Protein AF-A0A1I5BXF4-F1 (afdb_monomer)

Structure (mmCIF, N/CA/C/O backbone):
data_AF-A0A1I5BXF4-F1
#
_entry.id   AF-A0A1I5BXF4-F1
#
loop_
_atom_site.group_PDB
_atom_site.id
_atom_site.type_symbol
_atom_site.label_atom_id
_atom_site.label_alt_id
_atom_site.label_comp_id
_atom_site.label_asym_id
_atom_site.label_entity_id
_atom_site.label_seq_id
_atom_site.pdbx_PDB_ins_code
_atom_site.Cartn_x
_atom_site.Cartn_y
_atom_site.Cartn_z
_atom_site.occupancy
_atom_site.B_iso_or_equiv
_atom_site.auth_seq_id
_atom_site.auth_comp_id
_atom_site.auth_asym_id
_atom_site.auth_atom_id
_atom_site.pdbx_PDB_model_num
ATOM 1 N N . MET A 1 1 ? 23.334 2.556 -7.777 1.00 89.50 1 MET A N 1
ATOM 2 C CA . MET A 1 1 ? 22.030 2.988 -8.332 1.00 89.50 1 MET A CA 1
ATOM 3 C C . MET A 1 1 ? 22.140 3.541 -9.752 1.00 89.50 1 MET A C 1
ATOM 5 O O . MET A 1 1 ? 21.473 3.013 -10.625 1.00 89.50 1 MET A O 1
ATOM 9 N N . GLY A 1 2 ? 22.996 4.535 -10.033 1.00 91.50 2 GLY A N 1
ATOM 10 C CA . GLY A 1 2 ? 23.085 5.127 -11.382 1.00 91.50 2 GLY A CA 1
ATOM 11 C C . GLY A 1 2 ? 23.338 4.126 -12.523 1.00 91.50 2 GLY A C 1
ATOM 12 O O . GLY A 1 2 ? 22.703 4.227 -13.564 1.00 91.50 2 GLY A O 1
ATOM 13 N N . ALA A 1 3 ? 24.195 3.119 -12.317 1.00 94.69 3 ALA A N 1
ATOM 14 C CA . ALA A 1 3 ? 24.419 2.061 -13.310 1.00 94.69 3 ALA A CA 1
ATOM 15 C C . ALA A 1 3 ? 23.166 1.203 -13.578 1.00 94.69 3 ALA A C 1
ATOM 17 O O . ALA A 1 3 ? 22.87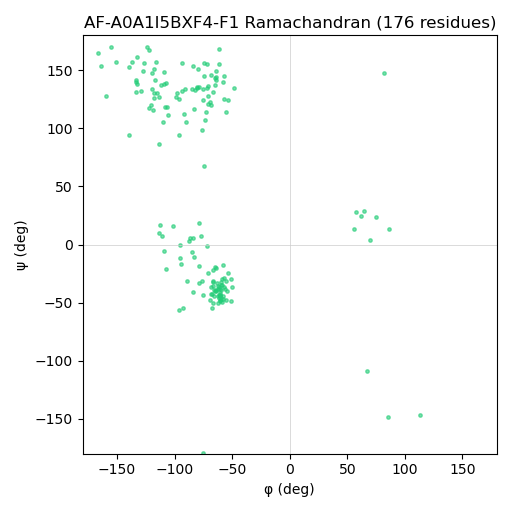6 0.909 -14.731 1.00 94.69 3 ALA A O 1
ATOM 18 N N . PHE A 1 4 ? 22.398 0.869 -12.535 1.00 94.12 4 PHE A N 1
ATOM 19 C CA . PHE A 1 4 ? 21.137 0.129 -12.658 1.00 94.12 4 PHE A CA 1
ATOM 20 C C . PHE A 1 4 ? 20.113 0.914 -13.486 1.00 94.12 4 PHE A C 1
ATOM 22 O O . PHE A 1 4 ? 19.600 0.401 -14.473 1.00 94.12 4 PHE A O 1
ATOM 29 N N . VAL A 1 5 ? 19.901 2.192 -13.148 1.00 94.38 5 VAL A N 1
ATOM 30 C CA . VAL A 1 5 ? 18.995 3.083 -13.894 1.00 94.38 5 VAL A CA 1
ATOM 31 C C . VAL A 1 5 ? 19.410 3.195 -15.364 1.00 94.38 5 VAL A C 1
ATOM 33 O O . VAL A 1 5 ? 18.564 3.097 -16.249 1.00 94.38 5 VAL A O 1
ATOM 36 N N . ARG A 1 6 ? 20.713 3.357 -15.642 1.00 95.62 6 ARG A N 1
ATOM 37 C CA . ARG A 1 6 ? 21.218 3.388 -17.023 1.00 95.62 6 ARG A CA 1
ATOM 38 C C . ARG A 1 6 ? 20.933 2.087 -17.772 1.00 95.62 6 ARG A C 1
ATOM 40 O O . ARG A 1 6 ? 20.455 2.160 -18.896 1.00 95.62 6 ARG A O 1
ATOM 47 N N . GLY A 1 7 ? 21.161 0.932 -17.147 1.00 96.94 7 GLY A N 1
ATOM 48 C CA . GLY A 1 7 ? 20.855 -0.367 -17.751 1.00 96.94 7 GLY A CA 1
ATOM 49 C C . GLY A 1 7 ? 19.368 -0.531 -18.081 1.00 96.94 7 GLY A C 1
ATOM 50 O O . GLY A 1 7 ? 19.027 -0.947 -19.185 1.00 96.94 7 GLY A O 1
ATOM 51 N N . CYS A 1 8 ? 18.470 -0.128 -17.175 1.00 96.25 8 CYS A N 1
ATOM 52 C CA . CYS A 1 8 ? 17.027 -0.130 -17.444 1.00 96.25 8 CYS A CA 1
ATOM 53 C C . CYS A 1 8 ? 16.658 0.787 -18.619 1.00 96.25 8 CYS A C 1
ATOM 55 O O . CYS A 1 8 ? 15.868 0.395 -19.477 1.00 96.25 8 CYS A O 1
ATOM 57 N N . ASN A 1 9 ? 17.243 1.988 -18.684 1.00 95.00 9 ASN A N 1
ATOM 58 C CA . ASN A 1 9 ? 17.006 2.923 -19.784 1.00 95.00 9 ASN A CA 1
ATOM 59 C C . ASN A 1 9 ? 17.510 2.376 -21.124 1.00 95.00 9 ASN A C 1
ATOM 61 O O . ASN A 1 9 ? 16.842 2.548 -22.140 1.00 95.00 9 ASN A O 1
ATOM 65 N N . GLU A 1 10 ? 18.655 1.696 -21.132 1.00 97.69 10 GLU A N 1
ATOM 66 C CA . GLU A 1 10 ? 19.202 1.070 -22.333 1.00 97.69 10 GLU A CA 1
ATOM 67 C C . GLU A 1 10 ? 18.306 -0.069 -22.838 1.00 97.69 10 GLU A C 1
ATOM 69 O O . GLU A 1 10 ? 17.999 -0.125 -24.029 1.00 97.69 10 GLU A O 1
ATOM 74 N N . LEU A 1 11 ? 17.819 -0.932 -21.938 1.00 97.12 11 LEU A N 1
ATOM 75 C CA . LEU A 1 11 ? 16.854 -1.981 -22.283 1.00 97.12 11 LEU A CA 1
ATOM 76 C C . LEU A 1 11 ? 15.559 -1.388 -22.838 1.00 97.12 11 LEU A C 1
ATOM 78 O O . LEU A 1 11 ? 15.102 -1.815 -23.898 1.00 97.12 11 LEU A O 1
ATOM 82 N N . LYS A 1 12 ? 15.001 -0.370 -22.171 1.00 96.56 12 LYS A N 1
ATOM 83 C CA . LYS A 1 12 ? 13.815 0.355 -22.647 1.00 96.56 12 LYS A CA 1
ATOM 84 C C . LYS A 1 12 ? 14.037 0.914 -24.055 1.00 96.56 12 LYS A C 1
ATOM 86 O O . LYS A 1 12 ? 13.196 0.714 -24.922 1.00 96.56 12 LYS A O 1
ATOM 91 N N . ALA A 1 13 ? 15.169 1.576 -24.299 1.00 97.25 13 ALA A N 1
ATOM 92 C CA . ALA A 1 13 ? 15.476 2.184 -25.593 1.00 97.25 13 ALA A CA 1
ATOM 93 C C . ALA A 1 13 ? 15.649 1.146 -26.714 1.00 97.25 13 ALA A C 1
ATOM 95 O O . ALA A 1 13 ? 15.186 1.370 -27.827 1.00 97.25 13 ALA A O 1
ATOM 96 N N . LYS A 1 14 ? 16.289 0.007 -26.424 1.00 98.19 14 LYS A N 1
ATOM 97 C CA . LYS A 1 14 ? 16.537 -1.052 -27.416 1.00 98.19 14 LYS A CA 1
ATOM 98 C C . LYS A 1 14 ? 15.303 -1.889 -27.741 1.00 98.19 14 LYS A C 1
ATOM 100 O O . LYS A 1 14 ? 15.204 -2.408 -28.846 1.00 98.19 14 LYS A O 1
ATOM 105 N N . THR A 1 15 ? 14.401 -2.066 -26.779 1.00 97.94 15 THR A N 1
ATOM 106 C CA . THR A 1 15 ? 13.268 -3.002 -26.904 1.00 97.94 15 THR A CA 1
ATOM 107 C C . THR A 1 15 ? 11.921 -2.313 -27.089 1.00 97.94 15 THR A C 1
ATOM 109 O O . THR A 1 15 ? 10.972 -2.953 -27.528 1.00 97.94 15 THR A O 1
ATOM 112 N N . GLY A 1 16 ? 11.804 -1.038 -26.710 1.00 96.56 16 GLY A N 1
ATOM 113 C CA . GLY A 1 16 ? 10.517 -0.352 -26.593 1.00 96.56 16 GLY A CA 1
ATOM 114 C C . GLY A 1 16 ? 9.647 -0.848 -25.429 1.00 96.56 16 GLY A C 1
ATOM 115 O O . GLY A 1 16 ? 8.519 -0.384 -25.283 1.00 96.56 16 GLY A O 1
ATOM 116 N N . ALA A 1 17 ? 10.137 -1.770 -24.593 1.00 96.31 17 ALA A N 1
ATOM 117 C CA . ALA A 1 17 ? 9.362 -2.354 -23.504 1.00 96.31 17 ALA A CA 1
ATOM 118 C C . ALA A 1 17 ? 9.284 -1.443 -22.268 1.00 96.31 17 ALA A C 1
ATOM 120 O O . ALA A 1 17 ? 10.212 -0.695 -21.940 1.00 96.31 17 ALA A O 1
ATOM 121 N N . SER A 1 18 ? 8.187 -1.580 -21.523 1.00 95.44 18 SER A N 1
ATOM 122 C CA . SER A 1 18 ? 8.057 -1.028 -20.174 1.00 95.44 18 SER A CA 1
ATOM 123 C C . SER A 1 18 ? 8.855 -1.864 -19.175 1.00 95.44 18 SER A C 1
ATOM 125 O O . SER A 1 18 ? 8.755 -3.089 -19.159 1.00 95.44 18 SER A O 1
ATOM 127 N N . ILE A 1 19 ? 9.619 -1.199 -18.308 1.00 95.69 19 ILE A N 1
ATOM 128 C CA . ILE A 1 19 ? 10.413 -1.853 -17.263 1.00 95.69 19 ILE A CA 1
ATOM 129 C C . ILE A 1 19 ? 9.728 -1.638 -15.912 1.00 95.69 19 ILE A C 1
ATOM 131 O O . ILE A 1 19 ? 9.703 -0.517 -15.403 1.00 95.69 19 ILE A O 1
ATOM 135 N N . LEU A 1 20 ? 9.190 -2.712 -15.329 1.00 95.69 20 LEU A N 1
ATOM 136 C CA . LEU A 1 20 ? 8.636 -2.717 -13.974 1.00 95.69 20 LEU A CA 1
ATOM 137 C C . LEU A 1 20 ? 9.687 -3.234 -12.989 1.00 95.69 20 LEU A C 1
ATOM 139 O O . LEU A 1 20 ? 10.213 -4.333 -13.151 1.00 95.69 20 LEU A O 1
ATOM 143 N N . VAL A 1 21 ? 9.974 -2.449 -11.952 1.00 93.75 21 VAL A N 1
ATOM 144 C CA . VAL A 1 21 ? 10.938 -2.809 -10.907 1.00 93.75 21 VAL A CA 1
ATOM 145 C C . VAL A 1 21 ? 10.199 -3.002 -9.591 1.00 93.75 21 VAL A C 1
ATOM 147 O O . VAL A 1 21 ? 9.486 -2.108 -9.143 1.00 93.75 21 VAL A O 1
ATOM 150 N N . VAL A 1 22 ? 10.407 -4.152 -8.950 1.00 91.94 22 VAL A N 1
ATOM 151 C CA . VAL A 1 22 ? 9.889 -4.436 -7.607 1.00 91.94 22 VAL A CA 1
ATOM 152 C C . VAL A 1 22 ? 10.998 -4.186 -6.593 1.00 91.94 22 VAL A C 1
ATOM 154 O O . VAL A 1 22 ? 12.096 -4.727 -6.720 1.00 91.94 22 VAL A O 1
ATOM 157 N N . HIS A 1 23 ? 10.720 -3.372 -5.577 1.00 87.69 23 HIS A N 1
ATOM 158 C CA . HIS A 1 23 ? 11.638 -3.153 -4.465 1.00 87.69 23 HIS A CA 1
ATOM 159 C C . HIS A 1 23 ? 10.880 -3.078 -3.136 1.00 87.69 23 HIS A C 1
ATOM 161 O O . HIS A 1 23 ? 9.715 -2.692 -3.082 1.00 87.69 23 HIS A O 1
ATOM 167 N N . HIS A 1 24 ? 11.557 -3.433 -2.045 1.00 85.56 24 HIS A N 1
ATOM 168 C CA . HIS A 1 24 ? 10.981 -3.336 -0.705 1.00 85.56 24 HIS A CA 1
ATOM 169 C C . HIS A 1 24 ? 10.923 -1.882 -0.209 1.00 85.56 24 HIS A C 1
ATOM 171 O O . HIS A 1 24 ? 11.709 -1.023 -0.636 1.00 85.56 24 HIS A O 1
ATOM 177 N N . SER A 1 25 ? 10.005 -1.617 0.722 1.00 81.12 25 SER A N 1
ATOM 178 C CA . SER A 1 25 ? 9.973 -0.388 1.517 1.00 81.12 25 SER A CA 1
ATOM 179 C C . SER A 1 25 ? 11.243 -0.244 2.364 1.00 81.12 25 SER A C 1
ATOM 181 O O . SER A 1 25 ? 11.958 -1.214 2.650 1.00 81.12 25 SER A O 1
ATOM 183 N N . GLY A 1 26 ? 11.576 1.003 2.712 1.00 72.81 26 GLY A N 1
ATOM 184 C CA . GLY A 1 26 ? 12.660 1.303 3.642 1.00 72.81 26 GLY A CA 1
ATOM 185 C C . GLY A 1 26 ? 12.406 0.711 5.028 1.00 72.81 26 GLY A C 1
ATOM 186 O O . GLY A 1 26 ? 11.298 0.300 5.350 1.00 72.81 26 GLY A O 1
ATOM 187 N N . LYS A 1 27 ? 13.441 0.710 5.878 1.00 69.75 27 LYS A N 1
ATOM 188 C CA . LYS A 1 27 ? 13.313 0.305 7.293 1.00 69.75 27 LYS A CA 1
ATOM 189 C C . LYS A 1 27 ? 12.228 1.106 8.026 1.00 69.75 27 LYS A C 1
ATOM 191 O O . LYS A 1 27 ? 11.612 0.603 8.955 1.00 69.75 27 LYS A O 1
ATOM 196 N N . ASP A 1 28 ? 12.040 2.348 7.605 1.00 70.06 28 ASP A N 1
ATOM 197 C CA . ASP A 1 28 ? 10.957 3.215 8.029 1.00 70.06 28 ASP A CA 1
ATOM 198 C C . ASP A 1 28 ? 10.008 3.405 6.840 1.00 70.06 28 ASP A C 1
ATOM 200 O O . ASP A 1 28 ? 10.340 4.094 5.873 1.00 70.06 28 ASP A O 1
ATOM 204 N N . GLU A 1 29 ? 8.847 2.754 6.885 1.00 66.44 29 GLU A N 1
ATOM 205 C CA . GLU A 1 29 ? 7.874 2.775 5.789 1.00 66.44 29 GLU A CA 1
ATOM 206 C C . GLU A 1 29 ? 7.255 4.158 5.562 1.00 66.44 29 GLU A C 1
ATOM 208 O O . GLU A 1 29 ? 6.760 4.430 4.460 1.00 66.44 29 GLU A O 1
ATOM 213 N N . SER A 1 30 ? 7.291 5.028 6.580 1.00 64.88 30 SER A N 1
ATOM 214 C CA . SER A 1 30 ? 6.845 6.422 6.476 1.00 64.88 30 SER A CA 1
ATOM 215 C C . SER A 1 30 ? 7.807 7.265 5.635 1.00 64.88 30 SER A C 1
ATOM 217 O O . SER A 1 30 ? 7.392 8.222 4.989 1.00 64.88 30 SER A O 1
ATOM 219 N N . LYS A 1 31 ? 9.080 6.854 5.553 1.00 65.81 31 LYS A N 1
ATOM 220 C CA . LYS A 1 31 ? 10.124 7.508 4.746 1.00 65.81 31 LYS A CA 1
ATOM 221 C C . LYS A 1 31 ? 10.181 7.010 3.299 1.00 65.81 31 LYS A C 1
ATOM 223 O O . LYS A 1 31 ? 11.027 7.461 2.529 1.00 65.81 31 LYS A O 1
ATOM 228 N N . GLY A 1 32 ? 9.274 6.110 2.915 1.00 67.06 32 GLY A N 1
ATOM 229 C CA . GLY A 1 32 ? 9.082 5.670 1.536 1.00 67.06 32 GLY A CA 1
ATOM 230 C C . GLY A 1 32 ? 9.997 4.524 1.087 1.00 67.06 32 GLY A C 1
ATOM 231 O O . GLY A 1 32 ? 10.326 3.606 1.846 1.00 67.06 32 GLY A O 1
ATOM 232 N N . ALA A 1 33 ? 10.340 4.537 -0.202 1.00 67.81 33 ALA A N 1
ATOM 233 C CA . ALA A 1 33 ? 11.127 3.507 -0.875 1.00 67.81 33 ALA A CA 1
ATOM 234 C C . ALA A 1 33 ? 12.510 3.291 -0.233 1.00 67.81 33 ALA A C 1
ATOM 236 O O . ALA A 1 33 ? 13.211 4.244 0.109 1.00 67.81 33 ALA A O 1
ATOM 237 N N . ARG A 1 34 ? 12.959 2.031 -0.118 1.00 69.69 34 ARG A N 1
ATOM 238 C CA . ARG A 1 34 ? 14.326 1.738 0.334 1.00 69.69 34 ARG A CA 1
ATOM 239 C C . ARG A 1 34 ? 15.341 2.130 -0.734 1.00 69.69 34 ARG A C 1
ATOM 241 O O . ARG A 1 34 ? 15.217 1.735 -1.890 1.00 69.69 34 ARG A O 1
ATOM 248 N N . GLY A 1 35 ? 16.428 2.772 -0.312 1.00 71.12 35 GLY A N 1
ATOM 249 C CA . GLY A 1 35 ? 17.626 2.942 -1.131 1.00 71.12 35 GLY A CA 1
ATOM 250 C C . GLY A 1 35 ? 17.895 4.391 -1.518 1.00 71.12 35 GLY A C 1
ATOM 251 O O . GLY A 1 35 ? 17.680 5.308 -0.736 1.00 71.12 35 GLY A O 1
ATOM 252 N N . SER A 1 36 ? 18.463 4.583 -2.708 1.00 76.62 36 SER A N 1
ATOM 253 C CA . SER A 1 36 ? 18.906 5.896 -3.180 1.00 76.62 36 SER A CA 1
ATOM 254 C C . SER A 1 36 ? 17.739 6.688 -3.768 1.00 76.62 36 SER A C 1
ATOM 256 O O . SER A 1 36 ? 17.030 6.181 -4.637 1.00 76.62 36 SER A O 1
ATOM 258 N N . SER A 1 37 ? 17.614 7.959 -3.378 1.00 81.06 37 SER A 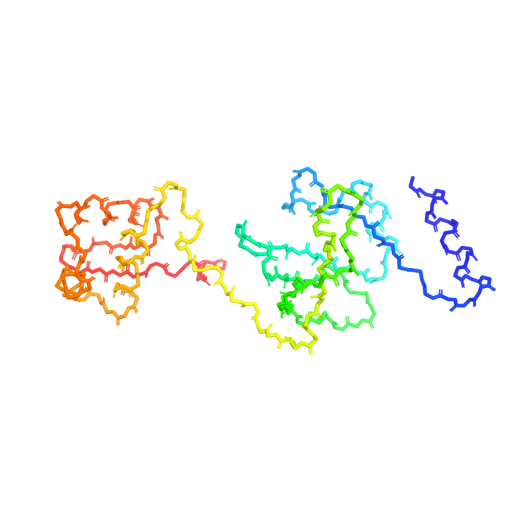N 1
ATOM 259 C CA . SER A 1 37 ? 16.667 8.927 -3.958 1.00 81.06 37 SER A CA 1
ATOM 260 C C . SER A 1 37 ? 16.774 9.043 -5.484 1.00 81.06 37 SER A C 1
ATOM 262 O O . SER A 1 37 ? 15.788 9.353 -6.152 1.00 81.06 37 SER A O 1
ATOM 264 N N . ALA A 1 38 ? 17.939 8.710 -6.053 1.00 84.75 38 ALA A N 1
ATOM 265 C CA . ALA A 1 38 ? 18.157 8.650 -7.495 1.00 84.75 38 ALA A CA 1
ATOM 266 C C . ALA A 1 38 ? 17.221 7.660 -8.210 1.00 84.75 38 ALA A C 1
ATOM 268 O O . ALA A 1 38 ? 16.885 7.887 -9.369 1.00 84.75 38 ALA A O 1
ATOM 269 N N . LEU A 1 39 ? 16.784 6.581 -7.544 1.00 88.06 39 LEU A N 1
ATOM 270 C CA . LEU A 1 39 ? 15.822 5.645 -8.129 1.00 88.06 39 LEU A CA 1
ATOM 271 C C . LEU A 1 39 ? 14.462 6.318 -8.293 1.00 88.06 39 LEU A C 1
ATOM 273 O O . LEU A 1 39 ? 13.964 6.403 -9.409 1.00 88.06 39 LEU A O 1
ATOM 277 N N . ARG A 1 40 ? 13.908 6.874 -7.208 1.00 87.25 40 ARG A N 1
ATOM 278 C CA . ARG A 1 40 ? 12.623 7.586 -7.242 1.00 87.25 40 ARG A CA 1
ATOM 279 C C . ARG A 1 40 ? 12.641 8.727 -8.256 1.00 87.25 40 ARG A C 1
ATOM 281 O O . ARG A 1 40 ? 11.655 8.915 -8.958 1.00 87.25 40 ARG A O 1
ATOM 288 N N . ALA A 1 41 ? 13.753 9.452 -8.397 1.00 89.31 41 ALA A N 1
ATOM 289 C CA . ALA A 1 41 ? 13.899 10.488 -9.422 1.00 89.31 41 ALA A CA 1
ATOM 290 C C . ALA A 1 41 ? 13.799 9.932 -10.859 1.00 89.31 41 ALA A C 1
ATOM 292 O O . ALA A 1 41 ? 13.175 10.565 -11.707 1.00 89.31 41 ALA A O 1
ATOM 293 N N . ALA A 1 42 ? 14.351 8.743 -11.113 1.00 92.19 42 ALA A N 1
ATOM 294 C CA . ALA A 1 42 ? 14.375 8.107 -12.430 1.00 92.19 42 ALA A CA 1
ATOM 295 C C . ALA A 1 42 ? 13.060 7.414 -12.839 1.00 92.19 42 ALA A C 1
ATOM 297 O O . ALA A 1 42 ? 12.860 7.148 -14.023 1.00 92.19 42 ALA A O 1
ATOM 298 N N . LEU A 1 43 ? 12.172 7.103 -11.890 1.00 92.25 43 LEU A N 1
ATOM 299 C CA . LEU A 1 43 ? 10.886 6.460 -12.177 1.00 92.25 43 LEU A CA 1
ATOM 300 C C . LEU A 1 43 ? 9.887 7.437 -12.811 1.00 92.25 43 LEU A C 1
ATOM 302 O O . LEU A 1 43 ? 9.829 8.608 -12.435 1.00 92.25 43 LEU A O 1
ATOM 306 N N . TYR A 1 44 ? 9.055 6.937 -13.724 1.00 93.94 44 TYR A N 1
ATOM 307 C CA . TYR A 1 44 ? 7.882 7.666 -14.227 1.00 93.94 44 TYR A CA 1
ATOM 308 C C . TYR A 1 44 ? 6.679 7.494 -13.301 1.00 93.94 44 TYR A C 1
ATOM 310 O O . TYR A 1 44 ? 5.967 8.456 -13.030 1.00 93.94 44 TYR A O 1
ATOM 318 N N . VAL A 1 45 ? 6.490 6.269 -12.808 1.00 94.75 45 VAL A N 1
ATOM 319 C CA . VAL A 1 45 ? 5.372 5.874 -11.955 1.00 94.75 45 VAL A CA 1
ATOM 320 C C . VAL A 1 45 ? 5.910 5.071 -10.777 1.00 94.75 45 VAL A C 1
ATOM 322 O O . VAL A 1 45 ? 6.824 4.261 -10.950 1.00 94.75 45 VAL A O 1
ATOM 325 N N . GLU A 1 46 ? 5.358 5.297 -9.589 1.00 94.38 46 GLU A N 1
ATOM 326 C CA . GLU A 1 46 ? 5.656 4.523 -8.384 1.00 94.38 46 GLU A CA 1
ATOM 327 C C . GLU A 1 46 ? 4.350 4.154 -7.676 1.00 94.38 46 GLU A C 1
ATOM 329 O O . GLU A 1 46 ? 3.503 5.013 -7.435 1.00 94.38 46 GLU A O 1
ATOM 334 N N . TYR A 1 47 ? 4.207 2.874 -7.326 1.00 94.12 47 TYR A N 1
ATOM 335 C CA . TYR A 1 47 ? 3.108 2.381 -6.502 1.00 94.12 47 TYR A CA 1
ATOM 336 C C . TYR A 1 47 ? 3.651 1.751 -5.224 1.00 94.12 47 TYR A C 1
ATOM 338 O O . TYR A 1 47 ? 4.567 0.927 -5.260 1.00 94.12 47 TYR A O 1
ATOM 346 N N . LYS A 1 48 ? 3.041 2.099 -4.092 1.00 91.50 48 LYS A N 1
ATOM 347 C CA . LYS A 1 48 ? 3.283 1.475 -2.792 1.00 91.50 48 LYS A CA 1
ATOM 348 C C . LYS A 1 48 ? 2.200 0.437 -2.520 1.00 91.50 48 LYS A C 1
ATOM 350 O O . LYS A 1 48 ? 1.011 0.731 -2.618 1.00 91.50 48 LYS A O 1
ATOM 355 N N . ILE A 1 49 ? 2.627 -0.766 -2.140 1.00 90.81 49 ILE A N 1
ATOM 356 C CA . ILE A 1 49 ? 1.744 -1.875 -1.770 1.00 90.81 49 ILE A CA 1
ATOM 357 C C . ILE A 1 49 ? 1.834 -2.088 -0.261 1.00 90.81 49 ILE A C 1
ATOM 359 O O . ILE A 1 49 ? 2.901 -2.425 0.248 1.00 90.81 49 ILE A O 1
ATOM 363 N N . ASN A 1 50 ? 0.717 -1.923 0.446 1.00 86.44 50 ASN A N 1
ATOM 364 C CA . ASN A 1 50 ? 0.626 -2.165 1.888 1.00 86.44 50 ASN A CA 1
ATOM 365 C C . ASN A 1 50 ? -0.318 -3.332 2.169 1.00 86.44 50 ASN A C 1
ATOM 367 O O . ASN A 1 50 ? -1.452 -3.337 1.696 1.00 86.44 50 ASN A O 1
ATOM 371 N N . ARG A 1 51 ? 0.111 -4.306 2.975 1.00 81.31 51 ARG A N 1
ATOM 372 C CA . ARG A 1 51 ? -0.795 -5.345 3.488 1.00 81.31 51 ARG A CA 1
ATOM 373 C C . ARG A 1 51 ? -1.596 -4.779 4.659 1.00 81.31 51 ARG A C 1
ATOM 375 O O . ARG A 1 51 ? -1.022 -4.132 5.530 1.00 81.31 51 ARG A O 1
ATOM 382 N N . LYS A 1 52 ? -2.907 -5.028 4.694 1.00 69.00 52 LYS A N 1
ATOM 383 C CA . LYS A 1 52 ? -3.791 -4.592 5.787 1.00 69.00 52 LYS A CA 1
ATOM 384 C C . LYS A 1 52 ? -4.254 -5.780 6.630 1.00 69.00 52 LYS A C 1
ATOM 386 O O . LYS A 1 52 ? -4.635 -6.827 6.100 1.00 69.00 52 LYS A O 1
ATOM 391 N N . GLY A 1 53 ? -4.252 -5.576 7.949 1.00 57.16 53 GLY A N 1
ATOM 392 C CA . GLY A 1 53 ? -4.697 -6.538 8.958 1.00 57.16 53 GLY A CA 1
ATOM 393 C C . GLY A 1 53 ? -3.653 -7.602 9.324 1.00 57.16 53 GLY A C 1
ATOM 394 O O . GLY A 1 53 ? -2.884 -8.069 8.487 1.00 57.16 53 GLY A O 1
ATOM 395 N N . LYS A 1 54 ? -3.673 -8.046 10.590 1.00 49.47 54 LYS A N 1
ATOM 396 C CA . LYS A 1 54 ? -2.729 -9.040 11.152 1.00 49.47 54 LYS A CA 1
ATOM 397 C C . LYS A 1 54 ? -2.721 -10.396 10.424 1.00 49.47 54 LYS A C 1
ATOM 399 O O . LYS A 1 54 ? -1.781 -11.160 10.598 1.00 49.47 54 LYS A O 1
ATOM 404 N N . LYS A 1 55 ? -3.757 -10.700 9.630 1.00 51.47 55 LYS A N 1
ATOM 405 C CA . LYS A 1 55 ? -3.933 -11.980 8.917 1.00 51.47 55 LYS A CA 1
ATOM 406 C C . LYS A 1 55 ? -3.789 -11.887 7.389 1.00 51.47 55 LYS A C 1
ATOM 408 O O . LYS A 1 55 ? -4.061 -12.864 6.708 1.00 51.47 55 LYS A O 1
ATOM 413 N N . GLY A 1 56 ? -3.372 -10.741 6.835 1.00 57.62 56 GLY A N 1
ATOM 414 C CA . GLY A 1 56 ? -2.947 -10.659 5.429 1.00 57.62 56 GLY A CA 1
ATOM 415 C C . GLY A 1 56 ? -4.023 -10.937 4.367 1.00 57.62 56 GLY A C 1
ATOM 416 O O . GLY A 1 56 ? -3.679 -11.385 3.281 1.00 57.62 56 GLY A O 1
ATOM 417 N N . GLY A 1 57 ? -5.303 -10.667 4.646 1.00 72.50 57 GLY A N 1
ATOM 418 C CA . GLY A 1 57 ? -6.413 -10.936 3.713 1.00 72.50 57 GLY A CA 1
ATOM 419 C C . GLY A 1 57 ? -6.680 -9.841 2.673 1.00 72.50 57 GLY A C 1
ATOM 420 O O . GLY A 1 57 ? -7.515 -10.019 1.788 1.00 72.50 57 GLY A O 1
ATOM 421 N N . SER A 1 58 ? -6.001 -8.695 2.769 1.00 83.25 58 SER A N 1
ATOM 422 C CA . SER A 1 58 ? -6.153 -7.605 1.803 1.00 83.25 58 SER A CA 1
ATOM 423 C C . SER A 1 58 ? -4.888 -6.769 1.648 1.00 83.25 58 SER A C 1
ATOM 425 O O . SER A 1 58 ? -4.033 -6.731 2.539 1.00 83.25 58 SER A O 1
ATOM 427 N N . LEU A 1 59 ? -4.774 -6.103 0.504 1.00 88.56 59 LEU A N 1
ATOM 428 C CA . LEU A 1 59 ? -3.722 -5.141 0.207 1.00 88.56 59 LEU A CA 1
ATOM 429 C C . LEU A 1 59 ? -4.317 -3.808 -0.239 1.00 88.56 59 LEU A C 1
ATOM 431 O O . LEU A 1 59 ? -5.440 -3.758 -0.736 1.00 88.56 59 LEU A O 1
ATOM 435 N N . VAL A 1 60 ? -3.551 -2.740 -0.064 1.00 90.06 60 VAL A N 1
ATOM 436 C CA . VAL A 1 60 ? -3.843 -1.392 -0.552 1.00 90.06 60 VAL A CA 1
ATOM 437 C C . VAL A 1 60 ? -2.749 -1.002 -1.533 1.00 90.06 60 VAL A C 1
ATOM 439 O O . VAL A 1 60 ? -1.565 -1.151 -1.221 1.00 90.06 60 VAL A O 1
ATOM 442 N N . ILE A 1 61 ? -3.156 -0.518 -2.702 1.00 92.81 61 ILE A N 1
ATOM 443 C CA . ILE A 1 61 ? -2.285 0.015 -3.747 1.00 92.81 61 ILE A CA 1
ATOM 444 C C . ILE A 1 61 ? -2.445 1.530 -3.752 1.00 92.81 61 ILE A C 1
ATOM 446 O O . ILE A 1 61 ? -3.537 2.035 -4.002 1.00 92.81 61 ILE A O 1
ATOM 450 N N . THR A 1 62 ? -1.352 2.239 -3.491 1.00 92.75 62 THR A N 1
ATOM 451 C CA . THR A 1 62 ? -1.298 3.704 -3.472 1.00 92.75 62 THR A CA 1
ATOM 452 C C . THR A 1 62 ? -0.334 4.176 -4.550 1.00 92.75 62 THR A C 1
ATOM 454 O O . THR A 1 62 ? 0.817 3.740 -4.558 1.00 92.75 62 THR A O 1
ATOM 457 N N . CYS A 1 63 ? -0.769 5.067 -5.443 1.00 94.12 63 CYS A N 1
ATOM 458 C CA . CYS A 1 63 ? 0.150 5.782 -6.328 1.00 94.12 63 CYS A CA 1
ATOM 459 C C . CYS A 1 63 ? 0.950 6.784 -5.487 1.00 94.12 63 CYS A C 1
ATOM 461 O O . CYS A 1 63 ? 0.368 7.617 -4.806 1.00 94.12 63 CYS A O 1
ATOM 463 N N . THR A 1 64 ? 2.278 6.672 -5.474 1.00 91.25 64 THR A N 1
ATOM 464 C CA . THR A 1 64 ? 3.163 7.591 -4.734 1.00 91.25 64 THR A CA 1
ATOM 465 C C . THR A 1 64 ? 3.958 8.505 -5.657 1.00 91.25 64 THR A C 1
ATOM 467 O O . THR A 1 64 ? 4.721 9.344 -5.169 1.00 91.25 64 THR A O 1
ATOM 470 N N . LYS A 1 65 ? 3.862 8.298 -6.974 1.00 92.00 65 LYS A N 1
ATOM 471 C CA . LYS A 1 65 ? 4.413 9.172 -8.006 1.00 92.00 65 LYS A CA 1
ATOM 472 C C . LYS A 1 65 ? 3.703 8.908 -9.332 1.00 92.00 65 LYS A C 1
ATOM 474 O O . LYS A 1 65 ? 3.741 7.774 -9.808 1.00 92.00 65 LYS A O 1
ATOM 479 N N . MET A 1 66 ? 3.196 9.957 -9.971 1.00 96.06 66 MET A N 1
ATOM 480 C CA . MET A 1 66 ? 2.824 9.962 -11.389 1.00 96.06 66 MET A CA 1
ATOM 481 C C . MET A 1 66 ? 3.460 11.165 -12.084 1.00 96.06 66 MET A C 1
ATOM 483 O O . MET A 1 66 ? 3.426 12.276 -11.564 1.00 96.06 66 MET A O 1
ATOM 487 N N . LYS A 1 67 ? 4.101 10.948 -13.237 1.00 93.75 67 LYS A N 1
ATOM 488 C CA . LYS A 1 67 ? 4.801 12.024 -13.952 1.00 93.75 67 LYS A CA 1
ATOM 489 C C . LYS A 1 67 ? 3.932 12.715 -15.003 1.00 93.75 67 LYS A C 1
ATOM 491 O O . LYS A 1 67 ? 3.841 13.935 -15.006 1.00 93.75 67 LYS A O 1
ATOM 496 N N . ASP A 1 68 ? 3.366 11.931 -15.915 1.00 94.31 68 ASP A N 1
ATOM 497 C CA . ASP A 1 68 ? 2.791 12.435 -17.169 1.00 94.31 68 ASP A CA 1
ATOM 498 C C . ASP A 1 68 ? 1.252 12.261 -17.216 1.00 94.31 68 ASP A C 1
ATOM 500 O O . ASP A 1 68 ? 0.655 12.298 -18.289 1.00 94.31 68 ASP A O 1
ATOM 504 N N . ALA A 1 69 ? 0.613 12.029 -16.062 1.00 94.44 69 ALA A N 1
ATOM 505 C CA . ALA A 1 69 ? -0.831 11.833 -15.915 1.00 94.44 69 ALA A CA 1
ATOM 506 C C . ALA A 1 69 ? -1.302 12.204 -14.496 1.00 94.44 69 ALA A C 1
ATOM 508 O O . ALA A 1 69 ? -0.483 12.409 -13.599 1.00 94.44 69 ALA A O 1
ATOM 509 N N . GLU A 1 70 ? -2.619 12.261 -14.298 1.00 94.94 70 GLU A N 1
ATOM 510 C CA . GLU A 1 70 ? -3.225 12.376 -12.969 1.00 94.94 70 GLU A CA 1
ATOM 511 C C . GLU A 1 70 ? -2.922 11.132 -12.119 1.00 94.94 70 GLU A C 1
ATOM 513 O O . GLU A 1 70 ? -2.840 10.013 -12.637 1.00 94.94 70 GLU A O 1
ATOM 518 N N . GLU A 1 71 ? -2.721 11.329 -10.814 1.00 93.69 71 GLU A N 1
ATOM 519 C CA . GLU A 1 71 ? -2.491 10.224 -9.886 1.00 93.69 71 GLU A CA 1
ATOM 520 C C . GLU A 1 71 ? -3.779 9.404 -9.709 1.00 93.69 71 GLU A C 1
ATOM 522 O O . GLU A 1 71 ? -4.799 9.956 -9.298 1.00 93.69 71 GLU A O 1
ATOM 527 N N . PRO A 1 72 ? -3.762 8.087 -9.989 1.00 93.88 72 PRO A N 1
ATOM 528 C CA . PRO A 1 72 ? -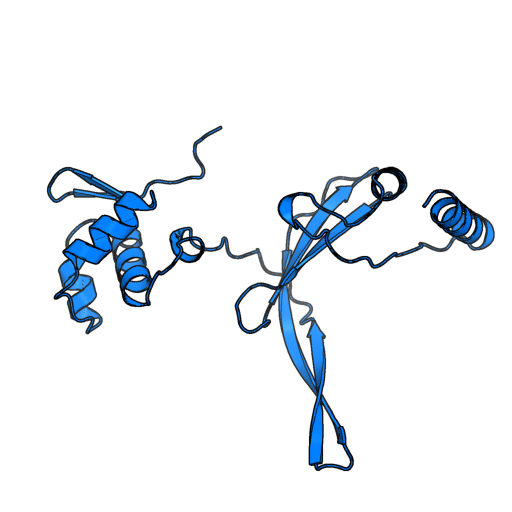4.930 7.247 -9.783 1.00 93.88 72 PRO A CA 1
ATOM 529 C C . PRO A 1 72 ? -5.310 7.160 -8.307 1.00 93.88 72 PRO A C 1
ATOM 531 O O . PRO A 1 72 ? -4.448 7.148 -7.423 1.00 93.88 72 PRO A O 1
ATOM 534 N N . GLU A 1 73 ? -6.607 6.995 -8.053 1.00 93.44 73 GLU A N 1
ATOM 535 C CA . GLU A 1 73 ? -7.119 6.775 -6.706 1.00 93.44 73 GLU A CA 1
ATOM 536 C C . GLU A 1 73 ? -6.476 5.552 -6.041 1.00 93.44 73 GLU A C 1
ATOM 538 O O . GLU A 1 73 ? -6.227 4.511 -6.661 1.00 93.44 73 GLU A O 1
ATOM 543 N N . THR A 1 74 ? -6.270 5.653 -4.729 1.00 92.75 74 THR A N 1
ATOM 544 C CA . THR A 1 74 ? -5.858 4.504 -3.923 1.00 92.75 74 THR A CA 1
ATOM 545 C C . THR A 1 74 ? -6.988 3.478 -3.894 1.00 92.75 74 THR A C 1
ATOM 547 O O . THR A 1 74 ? -8.127 3.811 -3.577 1.00 92.75 74 THR A O 1
ATOM 550 N N . LYS A 1 75 ? -6.670 2.208 -4.161 1.00 92.44 75 LYS A N 1
ATOM 551 C CA . LYS A 1 75 ? -7.644 1.107 -4.109 1.00 92.44 75 LYS A CA 1
ATOM 552 C C . LYS A 1 75 ? -7.148 -0.035 -3.242 1.00 92.44 75 LYS A C 1
ATOM 554 O O . LYS A 1 75 ? -5.949 -0.297 -3.136 1.00 92.44 75 LYS A O 1
ATOM 559 N N . ALA A 1 76 ? -8.091 -0.726 -2.618 1.00 90.69 76 ALA A N 1
ATOM 560 C CA . ALA A 1 76 ? -7.839 -1.928 -1.850 1.00 90.69 76 ALA A CA 1
ATOM 561 C C . ALA A 1 76 ? -8.379 -3.161 -2.573 1.00 90.69 76 ALA A C 1
ATOM 563 O O . ALA A 1 76 ? -9.395 -3.111 -3.264 1.00 90.69 76 ALA A O 1
ATOM 564 N N . TYR A 1 77 ? -7.700 -4.282 -2.370 1.00 89.88 77 TYR A N 1
ATOM 565 C CA . TYR A 1 77 ? -8.030 -5.564 -2.974 1.00 89.88 77 TYR A CA 1
ATOM 566 C C . TYR A 1 77 ? -7.986 -6.649 -1.916 1.00 89.88 77 TYR A C 1
ATOM 568 O O . TYR A 1 77 ? -7.112 -6.660 -1.046 1.00 89.88 77 TYR A O 1
ATOM 576 N N . ASN A 1 78 ? -8.921 -7.586 -2.005 1.00 88.38 78 ASN A N 1
ATOM 577 C CA . ASN A 1 78 ? -8.872 -8.789 -1.192 1.00 88.38 78 ASN A CA 1
ATOM 578 C C . ASN A 1 78 ? -7.977 -9.828 -1.867 1.00 88.38 78 ASN A C 1
ATOM 580 O O . ASN A 1 78 ? -7.809 -9.834 -3.087 1.00 88.38 78 ASN A O 1
ATOM 584 N N . MET A 1 79 ? -7.408 -10.713 -1.061 1.00 87.62 79 MET A N 1
ATOM 585 C CA . MET A 1 79 ? -6.613 -11.831 -1.542 1.00 87.62 79 MET A CA 1
ATOM 586 C C . MET A 1 79 ? -7.241 -13.144 -1.091 1.00 87.62 79 MET A C 1
ATOM 588 O O . MET A 1 79 ? -7.839 -13.217 -0.018 1.00 87.62 79 MET A O 1
ATOM 592 N N . ARG A 1 80 ? -7.091 -14.182 -1.908 1.00 87.25 80 ARG A N 1
ATOM 593 C CA . ARG A 1 80 ? -7.475 -15.551 -1.565 1.00 87.25 80 ARG A CA 1
ATOM 594 C C . ARG A 1 80 ? -6.252 -16.447 -1.552 1.00 87.25 80 ARG A C 1
ATOM 596 O O . ARG A 1 80 ? -5.375 -16.314 -2.406 1.00 87.25 80 ARG A O 1
ATOM 603 N N . VAL A 1 81 ? -6.223 -17.361 -0.595 1.00 89.44 81 VAL A N 1
ATOM 604 C CA . VAL A 1 81 ? -5.251 -18.450 -0.587 1.00 89.44 81 VAL A CA 1
ATOM 605 C C . VAL A 1 81 ? -5.635 -19.426 -1.697 1.00 89.44 81 VAL A C 1
ATOM 607 O O . VAL A 1 81 ? -6.815 -19.718 -1.890 1.00 89.44 81 VAL A O 1
ATOM 610 N N . VAL A 1 82 ? -4.646 -19.862 -2.467 1.00 92.00 82 VAL A N 1
ATOM 611 C CA . VAL A 1 82 ? -4.785 -20.856 -3.530 1.00 92.00 82 VAL A CA 1
ATOM 612 C C . VAL A 1 82 ? -3.870 -22.015 -3.183 1.00 92.00 82 VAL A C 1
ATOM 614 O O . VAL A 1 82 ? -2.662 -21.826 -3.066 1.00 92.00 82 VAL A O 1
ATOM 617 N N . GLU A 1 83 ? -4.439 -23.197 -3.013 1.00 93.94 83 GLU A N 1
ATOM 618 C CA . GLU A 1 83 ? -3.683 -24.435 -2.839 1.00 93.94 83 GLU A CA 1
ATOM 619 C C . GLU A 1 83 ? -3.035 -24.815 -4.172 1.00 93.94 83 GLU A C 1
ATOM 621 O O . GLU A 1 83 ? -3.694 -24.820 -5.214 1.00 93.94 83 GLU A O 1
ATOM 626 N N . LEU A 1 84 ? -1.724 -25.055 -4.155 1.00 95.00 84 LEU A N 1
ATOM 627 C CA . LEU A 1 84 ? -0.968 -25.427 -5.347 1.00 95.00 84 LEU A CA 1
ATOM 628 C C . LEU A 1 84 ? -0.811 -26.943 -5.427 1.00 95.00 84 LEU A C 1
ATOM 630 O O . LEU A 1 84 ? -1.163 -27.547 -6.437 1.00 95.00 84 LEU A O 1
ATOM 634 N N . PHE A 1 85 ? -0.253 -27.537 -4.375 1.00 95.12 85 PHE A N 1
ATOM 635 C CA . PHE A 1 85 ? -0.030 -28.973 -4.236 1.00 95.12 85 PHE A CA 1
ATOM 636 C C . PHE A 1 85 ? 0.313 -29.301 -2.780 1.00 95.12 85 PHE A C 1
ATOM 638 O O . PHE A 1 85 ? 0.697 -28.416 -2.020 1.00 95.12 85 PHE A O 1
ATOM 645 N N . THR A 1 86 ? 0.235 -30.576 -2.418 1.00 97.12 86 THR A N 1
ATOM 646 C CA . THR A 1 86 ? 0.762 -31.090 -1.150 1.00 97.12 86 THR A CA 1
ATOM 647 C C . THR A 1 86 ? 2.176 -31.610 -1.387 1.00 97.12 86 THR A C 1
ATOM 649 O O . THR A 1 86 ? 2.423 -32.317 -2.372 1.00 97.12 86 THR A O 1
ATOM 652 N N . ASP A 1 87 ? 3.124 -31.224 -0.539 1.00 95.56 87 ASP A N 1
ATOM 653 C CA . ASP A 1 87 ? 4.497 -31.695 -0.659 1.00 95.56 87 ASP A CA 1
ATOM 654 C C . ASP A 1 87 ? 4.667 -33.150 -0.176 1.00 95.56 87 ASP A C 1
ATOM 656 O O . ASP A 1 87 ? 3.723 -33.840 0.214 1.00 95.56 87 ASP A O 1
ATOM 660 N N . LYS A 1 88 ? 5.902 -33.649 -0.247 1.00 95.38 88 LYS A N 1
ATOM 661 C CA . LYS A 1 88 ? 6.254 -35.025 0.140 1.00 95.38 88 LYS A CA 1
ATOM 662 C C . LYS A 1 88 ? 6.062 -35.317 1.636 1.00 95.38 88 LYS A C 1
ATOM 664 O O . LYS A 1 88 ? 6.011 -36.488 2.002 1.00 95.38 88 LYS A O 1
ATOM 669 N N . ASP A 1 89 ? 6.008 -34.279 2.466 1.00 95.94 89 ASP A N 1
ATOM 670 C CA . ASP A 1 89 ? 5.879 -34.371 3.918 1.00 95.94 89 ASP A CA 1
ATOM 671 C C . ASP A 1 89 ? 4.396 -34.254 4.342 1.00 95.94 89 ASP A C 1
ATOM 673 O O . ASP A 1 89 ? 4.065 -34.403 5.518 1.00 95.94 89 ASP A O 1
ATOM 677 N N . GLY A 1 90 ? 3.487 -34.085 3.370 1.00 94.12 90 GLY A N 1
ATOM 678 C CA . GLY A 1 90 ? 2.048 -33.972 3.590 1.00 94.12 90 GLY A CA 1
ATOM 679 C C . GLY A 1 90 ? 1.592 -32.547 3.900 1.00 94.12 90 GLY A C 1
ATOM 680 O O . GLY A 1 90 ? 0.461 -32.373 4.351 1.00 94.12 90 GLY A O 1
ATOM 681 N N . GLU A 1 91 ? 2.443 -31.539 3.681 1.00 95.31 91 GLU A N 1
ATOM 682 C CA . GLU A 1 91 ? 2.107 -30.137 3.927 1.00 95.31 91 GLU A CA 1
ATOM 683 C C . GLU A 1 91 ? 1.520 -29.475 2.674 1.00 95.31 91 GLU A C 1
ATOM 685 O O . GLU A 1 91 ? 2.055 -29.589 1.567 1.00 95.31 91 GLU A O 1
ATOM 690 N N . ASP A 1 92 ? 0.416 -28.743 2.844 1.00 94.75 92 ASP A N 1
ATOM 691 C CA . ASP A 1 92 ? -0.203 -27.995 1.753 1.00 94.75 92 ASP A CA 1
ATOM 692 C C . ASP A 1 92 ? 0.631 -26.760 1.396 1.00 94.75 92 ASP A C 1
ATOM 694 O O . ASP A 1 92 ? 0.732 -25.786 2.151 1.00 94.75 92 ASP A O 1
ATOM 698 N N . ILE A 1 93 ? 1.187 -26.765 0.188 1.00 95.62 93 ILE A N 1
ATOM 699 C CA . ILE A 1 93 ? 1.863 -25.612 -0.390 1.00 95.62 93 ILE A CA 1
ATOM 700 C C . ILE A 1 93 ? 0.813 -24.698 -1.005 1.00 95.62 93 ILE A C 1
ATOM 702 O O . ILE A 1 93 ? 0.129 -25.033 -1.976 1.00 95.62 93 ILE A O 1
ATOM 706 N N . THR A 1 94 ? 0.712 -23.497 -0.446 1.00 94.00 94 THR A N 1
ATOM 707 C CA . THR A 1 94 ? -0.263 -22.494 -0.866 1.00 94.00 94 THR A CA 1
ATOM 708 C C . THR A 1 94 ? 0.404 -21.249 -1.439 1.00 94.00 94 THR A C 1
ATOM 710 O O . THR A 1 94 ? 1.560 -20.926 -1.163 1.00 94.00 94 THR A O 1
ATOM 713 N N . SER A 1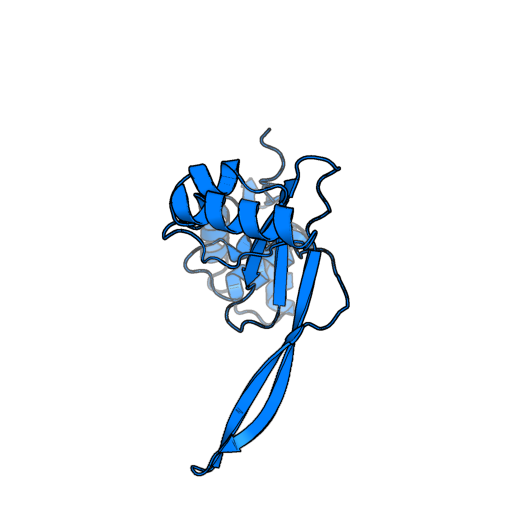 95 ? -0.348 -20.525 -2.259 1.00 91.25 95 SER A N 1
ATOM 714 C CA . SER A 1 95 ? -0.016 -19.201 -2.769 1.00 91.25 95 SER A CA 1
ATOM 715 C C . SER A 1 95 ? -1.124 -18.213 -2.424 1.00 91.25 95 SER A C 1
ATOM 717 O O . SER A 1 95 ? -2.202 -18.587 -1.966 1.00 91.25 95 SER A O 1
ATOM 719 N N . LEU A 1 96 ? -0.868 -16.928 -2.645 1.00 88.19 96 LEU A N 1
ATOM 720 C CA . LEU A 1 96 ? -1.812 -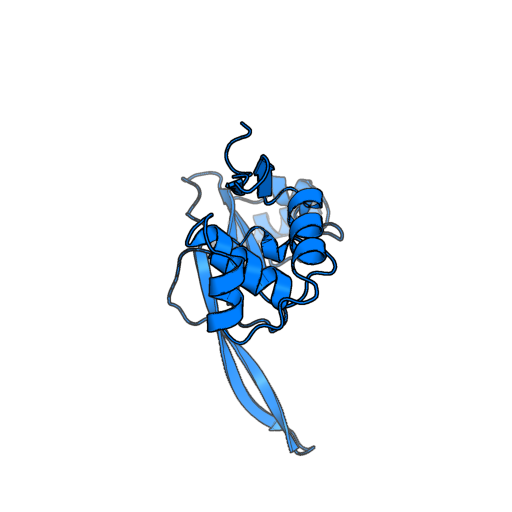15.855 -2.376 1.00 88.19 96 LEU A CA 1
ATOM 721 C C . LEU A 1 96 ? -2.132 -15.130 -3.683 1.00 88.19 96 LEU A C 1
ATOM 723 O O . LEU A 1 96 ? -1.257 -14.515 -4.290 1.00 88.19 96 LEU A O 1
ATOM 727 N N . ALA A 1 97 ? -3.388 -15.207 -4.114 1.00 90.38 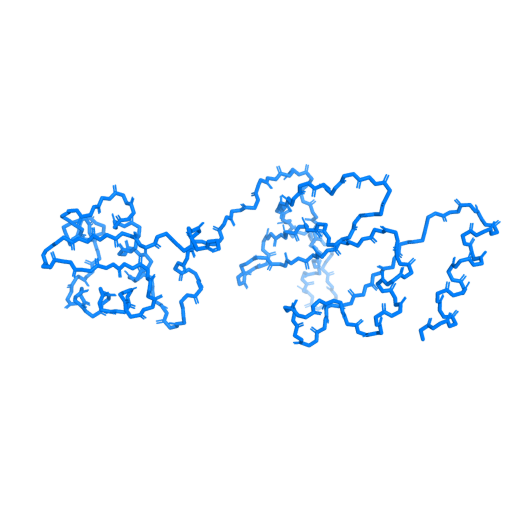97 ALA A N 1
ATOM 728 C CA . ALA A 1 97 ? -3.861 -14.606 -5.353 1.00 90.38 97 ALA A CA 1
ATOM 729 C C . ALA A 1 97 ? -4.738 -13.382 -5.076 1.00 90.38 97 ALA A C 1
ATOM 731 O O . ALA A 1 97 ? -5.590 -13.397 -4.185 1.00 90.38 97 ALA A O 1
ATOM 732 N N . LEU A 1 98 ? -4.558 -12.336 -5.881 1.00 91.12 98 LEU A N 1
ATOM 733 C CA . LEU A 1 98 ? -5.425 -11.163 -5.881 1.00 91.12 98 LEU A CA 1
ATOM 734 C C . LEU A 1 98 ? -6.835 -11.551 -6.347 1.00 91.12 98 LEU A C 1
ATOM 736 O O . LEU A 1 98 ? -6.993 -12.280 -7.327 1.00 91.12 98 LEU A O 1
ATOM 740 N N . ILE A 1 99 ? -7.860 -11.037 -5.676 1.00 90.75 99 ILE A N 1
ATOM 741 C CA . ILE A 1 99 ? -9.221 -11.010 -6.208 1.00 90.75 99 ILE A CA 1
ATOM 742 C C . ILE A 1 99 ? -9.377 -9.673 -6.927 1.00 90.75 99 ILE A C 1
ATOM 744 O O . ILE A 1 99 ? -9.379 -8.630 -6.273 1.00 90.75 99 ILE A O 1
ATOM 748 N N . ASP A 1 100 ? -9.505 -9.708 -8.254 1.00 92.56 100 ASP A N 1
ATOM 749 C CA . ASP A 1 100 ? -9.625 -8.519 -9.109 1.00 92.56 100 ASP A CA 1
ATOM 750 C C . ASP A 1 100 ? -11.016 -7.875 -9.003 1.00 92.56 100 ASP A C 1
ATOM 752 O O . ASP A 1 100 ? -11.870 -7.954 -9.885 1.00 92.56 100 ASP A O 1
ATOM 756 N N . ARG A 1 101 ? -11.286 -7.332 -7.818 1.00 90.44 101 ARG A N 1
ATOM 757 C CA . ARG A 1 101 ? -12.466 -6.545 -7.480 1.00 90.44 101 ARG A CA 1
ATOM 758 C C . ARG A 1 101 ? -11.997 -5.395 -6.595 1.00 90.44 101 ARG A C 1
ATOM 760 O O . ARG A 1 101 ? -11.840 -5.609 -5.387 1.00 90.44 101 ARG A O 1
ATOM 767 N N . PRO A 1 102 ? -11.713 -4.217 -7.176 1.00 90.06 102 PRO A N 1
ATOM 768 C CA . PRO A 1 102 ? -11.278 -3.077 -6.393 1.00 90.06 102 PRO A CA 1
ATOM 769 C C . PRO A 1 102 ? -12.399 -2.644 -5.455 1.00 90.06 102 PRO A C 1
ATOM 771 O O . PRO A 1 102 ? -13.581 -2.670 -5.798 1.00 90.06 102 PRO A O 1
ATOM 774 N N . ARG A 1 103 ? -12.006 -2.216 -4.265 1.00 86.06 103 ARG A N 1
ATOM 775 C CA . ARG A 1 103 ? -12.863 -1.511 -3.318 1.00 86.06 103 ARG A CA 1
ATOM 776 C C . ARG A 1 103 ? -12.125 -0.292 -2.807 1.00 86.06 103 ARG A C 1
ATOM 778 O O . ARG A 1 103 ? -10.891 -0.240 -2.859 1.00 86.06 103 ARG A O 1
ATOM 785 N N . ASP A 1 104 ? -12.869 0.649 -2.256 1.00 84.69 104 ASP A N 1
ATOM 786 C CA . ASP A 1 104 ? -12.233 1.748 -1.557 1.00 84.69 104 ASP A CA 1
ATOM 787 C C . ASP A 1 104 ? -11.472 1.208 -0.334 1.00 84.69 104 ASP A C 1
ATOM 789 O O . ASP A 1 104 ? -11.892 0.223 0.307 1.00 84.69 104 ASP A O 1
ATOM 793 N N . PRO A 1 105 ? -10.289 1.769 -0.039 1.00 79.88 105 PRO A N 1
ATOM 794 C CA . PRO A 1 105 ? -9.605 1.480 1.204 1.00 79.88 105 PRO A CA 1
ATOM 795 C C . PRO A 1 105 ? -10.548 1.837 2.344 1.00 79.88 105 PRO A C 1
ATOM 797 O O . PRO A 1 105 ? -11.044 2.955 2.425 1.00 79.88 105 PRO A O 1
ATOM 800 N N . VAL A 1 106 ? -10.801 0.877 3.228 1.00 69.19 106 VAL A N 1
ATOM 801 C CA . VAL A 1 106 ? -11.472 1.193 4.484 1.00 69.19 106 VAL A CA 1
ATOM 802 C C . VAL A 1 106 ? -10.465 2.018 5.269 1.00 69.19 106 VAL A C 1
ATOM 804 O O . VAL A 1 106 ? -9.347 1.538 5.498 1.00 69.19 106 VAL A O 1
ATOM 807 N N . GLU A 1 107 ? -10.817 3.257 5.614 1.00 61.06 107 GLU A N 1
ATOM 808 C CA . GLU A 1 107 ? -10.019 4.015 6.569 1.00 61.06 107 GLU A CA 1
ATOM 809 C C . GLU A 1 107 ? -9.871 3.145 7.814 1.00 61.06 107 GLU A C 1
ATOM 811 O O . GLU A 1 107 ? -10.859 2.636 8.346 1.00 61.06 107 GLU A O 1
ATOM 816 N N . GLU A 1 108 ? -8.629 2.881 8.228 1.00 60.00 108 GLU A N 1
ATOM 817 C CA . GLU A 1 108 ? -8.411 2.264 9.532 1.00 60.00 108 GLU A CA 1
ATOM 818 C C . GLU A 1 108 ? -9.112 3.161 10.536 1.00 60.00 108 GLU A C 1
ATOM 820 O O . GLU A 1 108 ? -8.727 4.323 10.674 1.00 60.00 108 GLU A O 1
ATOM 825 N N . GLU A 1 109 ? -10.161 2.632 11.172 1.00 65.25 109 GLU A N 1
ATOM 826 C CA . GLU A 1 109 ? -10.856 3.354 12.224 1.00 65.25 109 GLU A CA 1
ATOM 827 C C . GLU A 1 109 ? -9.793 3.885 13.179 1.00 65.25 109 GLU A C 1
ATOM 829 O O . GLU A 1 109 ? -8.864 3.150 13.515 1.00 65.25 109 GLU A O 1
ATOM 834 N N . GLU A 1 110 ? -9.894 5.147 13.593 1.00 71.00 110 GLU A N 1
ATOM 835 C CA . GLU A 1 110 ? -8.848 5.810 14.383 1.00 71.00 110 GLU A CA 1
ATOM 836 C C . GLU A 1 110 ? -8.443 4.966 15.610 1.00 71.00 110 GLU A C 1
ATOM 838 O O . GLU A 1 110 ? -7.274 4.915 15.997 1.00 71.00 110 GLU A O 1
ATOM 843 N N . ILE A 1 111 ? -9.384 4.176 16.140 1.00 77.38 111 ILE A N 1
ATOM 844 C CA . ILE A 1 111 ? -9.134 3.204 17.199 1.00 77.38 111 ILE A CA 1
ATOM 845 C C . ILE A 1 111 ? -8.110 2.113 16.865 1.00 77.38 111 ILE A C 1
ATOM 847 O O . ILE A 1 111 ? -7.396 1.676 17.760 1.00 77.38 111 ILE A O 1
ATOM 851 N N . GLU A 1 112 ? -7.974 1.661 15.621 1.00 78.69 112 GLU A N 1
ATOM 852 C CA . GLU A 1 112 ? -6.968 0.665 15.222 1.00 78.69 112 GLU A CA 1
ATOM 853 C C . GLU A 1 112 ? -5.528 1.160 15.400 1.00 78.69 112 GLU A C 1
ATOM 855 O O . GLU A 1 112 ? -4.619 0.343 15.554 1.00 78.69 112 GLU A O 1
ATOM 860 N N . ARG A 1 113 ? -5.317 2.479 15.479 1.00 77.50 113 ARG A N 1
ATOM 861 C CA . ARG A 1 113 ? -3.999 3.081 15.726 1.00 77.50 113 ARG A CA 1
ATOM 862 C C . ARG A 1 113 ? -3.627 3.140 17.208 1.00 77.50 113 ARG A C 1
ATOM 864 O O . ARG A 1 113 ? -2.469 3.402 17.529 1.00 77.50 113 ARG A O 1
ATOM 871 N N . ILE A 1 114 ? -4.566 2.860 18.115 1.00 81.50 114 ILE A N 1
ATOM 872 C CA . ILE A 1 114 ? -4.316 2.942 19.554 1.00 81.50 114 ILE A CA 1
ATOM 873 C C . ILE A 1 114 ? -3.476 1.756 20.052 1.00 81.50 114 ILE A C 1
ATOM 875 O O . ILE A 1 114 ? -3.906 0.598 19.952 1.00 81.50 114 ILE A O 1
ATOM 879 N N . PRO A 1 115 ? -2.326 2.007 20.708 1.00 80.44 115 PRO A N 1
ATOM 880 C CA . PRO A 1 115 ? -1.551 0.953 21.345 1.00 80.44 115 PRO A CA 1
ATOM 881 C C . PRO A 1 115 ? -2.289 0.380 22.562 1.00 80.44 115 PRO A C 1
ATOM 883 O O . PRO A 1 115 ? -2.955 1.095 23.314 1.00 80.44 115 PRO A O 1
ATOM 886 N N . ASN A 1 116 ? -2.119 -0.921 22.812 1.00 86.44 116 ASN A N 1
ATOM 887 C CA . ASN A 1 116 ? -2.678 -1.623 23.979 1.00 86.44 116 ASN A CA 1
ATOM 888 C C . ASN A 1 116 ? -4.209 -1.527 24.109 1.00 86.44 116 ASN A C 1
ATOM 890 O O . ASN A 1 116 ? -4.748 -1.579 25.219 1.00 86.44 116 ASN A O 1
ATOM 894 N N . LYS A 1 117 ? -4.926 -1.377 22.990 1.00 87.62 117 LYS A N 1
ATOM 895 C CA . LYS A 1 117 ? -6.381 -1.516 22.993 1.00 87.62 117 LYS A CA 1
ATOM 896 C C . LYS A 1 117 ? -6.797 -2.973 23.167 1.00 87.62 117 LYS A C 1
ATOM 898 O O . LYS A 1 117 ? -6.078 -3.905 22.814 1.00 87.62 117 LYS A O 1
ATOM 903 N N . THR A 1 118 ? -8.004 -3.144 23.676 1.00 89.44 118 THR A N 1
ATOM 904 C CA . THR A 1 118 ? -8.686 -4.437 23.795 1.00 89.44 118 THR A CA 1
ATOM 905 C C . THR A 1 118 ? -10.010 -4.363 23.048 1.00 89.44 118 THR A C 1
ATOM 907 O O . THR A 1 118 ? -10.477 -3.263 22.752 1.00 89.44 118 THR A O 1
ATOM 910 N N . ASP A 1 119 ? -10.656 -5.502 22.815 1.00 86.00 119 ASP A N 1
ATOM 911 C CA . ASP A 1 119 ? -11.950 -5.557 22.121 1.00 86.00 119 ASP A CA 1
ATOM 912 C C . ASP A 1 119 ? -13.029 -4.707 22.811 1.00 86.00 119 ASP A C 1
ATOM 914 O O . ASP A 1 119 ? -13.885 -4.134 22.147 1.00 86.00 119 ASP A O 1
ATOM 918 N N . ASN A 1 120 ? -12.942 -4.524 24.135 1.00 90.94 120 ASN A N 1
ATOM 919 C CA . ASN A 1 120 ? -13.845 -3.637 24.876 1.00 90.94 120 ASN A CA 1
ATOM 920 C C . ASN A 1 120 ? -13.658 -2.155 24.519 1.00 90.94 120 ASN A C 1
ATOM 922 O O . ASN A 1 120 ? -14.628 -1.404 24.542 1.00 90.94 120 ASN A O 1
ATOM 926 N N . HIS A 1 121 ? -12.434 -1.727 24.187 1.00 90.50 121 HIS A N 1
ATOM 927 C CA . HIS A 1 121 ? -12.197 -0.371 23.682 1.00 90.50 121 HIS A CA 1
ATOM 928 C C . HIS A 1 121 ? -12.828 -0.215 22.298 1.00 90.50 121 HIS A C 1
ATOM 930 O O . HIS A 1 121 ? -13.491 0.785 22.047 1.00 90.50 121 HIS A O 1
ATOM 936 N N . THR A 1 122 ? -12.678 -1.226 21.435 1.00 87.56 122 THR A N 1
ATOM 937 C CA . THR A 1 122 ? -13.307 -1.252 20.107 1.00 87.56 122 THR A CA 1
ATOM 938 C C . THR A 1 122 ? -14.833 -1.226 20.200 1.00 87.56 122 THR A C 1
ATOM 940 O O . THR A 1 122 ? -15.458 -0.403 19.541 1.00 87.56 122 THR A O 1
ATOM 943 N N . ALA A 1 123 ? -15.435 -2.032 21.076 1.00 86.50 123 ALA A N 1
ATOM 944 C CA . ALA A 1 123 ? -16.879 -2.019 21.305 1.00 86.50 123 ALA A CA 1
ATOM 945 C C . ALA A 1 123 ? -17.365 -0.665 21.849 1.00 86.50 123 ALA A C 1
ATOM 947 O O . ALA A 1 123 ? -18.352 -0.124 21.361 1.00 86.50 123 ALA A O 1
ATOM 948 N N . LEU A 1 124 ? -16.653 -0.084 22.825 1.00 90.19 124 LEU A N 1
ATOM 949 C CA . LEU A 1 124 ? -16.986 1.233 23.376 1.00 90.19 124 LEU A CA 1
ATOM 950 C C . LEU A 1 124 ? -16.961 2.317 22.294 1.00 90.19 124 LEU A C 1
ATOM 952 O O . LEU A 1 124 ? -17.894 3.106 22.195 1.00 90.19 124 LEU A O 1
ATOM 956 N N . TRP A 1 125 ? -15.916 2.336 21.473 1.00 88.62 125 TRP A N 1
ATOM 957 C CA . TRP A 1 125 ? -15.785 3.269 20.358 1.00 88.62 125 TRP A CA 1
ATOM 958 C C . TRP A 1 125 ? -16.909 3.133 19.335 1.00 88.62 125 TRP A C 1
ATOM 960 O O . TRP A 1 125 ? -17.475 4.138 18.918 1.00 88.62 125 TRP A O 1
ATOM 970 N N . GLN A 1 126 ? -17.286 1.903 18.979 1.00 84.56 126 GLN A N 1
ATOM 971 C CA . GLN A 1 126 ? -18.414 1.657 18.080 1.00 84.56 126 GLN A CA 1
ATOM 972 C C . GLN A 1 126 ? -19.731 2.194 18.652 1.00 84.56 126 GLN A C 1
ATOM 974 O O . GLN A 1 126 ? -20.487 2.835 17.924 1.00 84.56 126 GLN A O 1
ATOM 979 N N . CYS A 1 127 ? -19.981 2.003 19.953 1.00 87.81 127 CYS A N 1
ATOM 980 C CA . CYS A 1 127 ? -21.147 2.592 20.611 1.00 87.81 127 CYS A CA 1
ATOM 981 C C . CYS A 1 127 ? -21.118 4.128 20.535 1.00 87.81 127 CYS A C 1
ATOM 983 O O . CYS A 1 127 ? -22.098 4.712 20.086 1.00 87.81 127 CYS A O 1
ATOM 985 N N . ILE A 1 128 ? -19.988 4.767 20.875 1.00 88.25 128 ILE A N 1
ATOM 986 C CA . ILE A 1 128 ? -19.835 6.237 20.840 1.00 88.25 128 ILE A CA 1
ATOM 987 C C . ILE A 1 128 ? -20.045 6.798 19.423 1.00 88.25 128 ILE A C 1
ATOM 989 O O . ILE A 1 128 ? -20.663 7.847 19.257 1.00 88.25 128 ILE A O 1
ATOM 993 N N . ARG A 1 129 ? -19.564 6.092 18.390 1.00 83.81 129 ARG A N 1
ATOM 994 C CA . ARG A 1 129 ? -19.777 6.456 16.977 1.00 83.81 129 ARG A CA 1
ATOM 995 C C . ARG A 1 129 ? -21.224 6.351 16.533 1.00 83.81 129 ARG A C 1
ATOM 997 O O . ARG A 1 129 ? -21.627 7.096 15.645 1.00 83.81 129 ARG A O 1
ATOM 1004 N N . SER A 1 130 ? -21.983 5.428 17.113 1.00 82.31 130 SER A N 1
ATOM 1005 C CA . SER A 1 130 ? -23.408 5.306 16.823 1.00 82.31 130 SER A CA 1
ATOM 1006 C C . SER A 1 130 ? -24.214 6.406 17.507 1.00 82.31 130 SER A C 1
ATOM 1008 O O . SER A 1 130 ? -25.134 6.944 16.896 1.00 82.31 130 SER A O 1
ATOM 1010 N N . ARG A 1 131 ? -23.906 6.703 18.773 1.00 81.00 131 ARG A N 1
ATOM 1011 C CA . ARG A 1 131 ? -24.498 7.795 19.550 1.00 81.00 131 ARG A CA 1
ATOM 1012 C C . ARG A 1 131 ? -23.663 8.092 20.788 1.00 81.00 131 ARG A C 1
ATOM 1014 O O . ARG A 1 131 ? -22.978 7.223 21.320 1.00 81.00 131 ARG A O 1
ATOM 1021 N N . THR A 1 132 ? -23.736 9.326 21.261 1.00 82.12 132 THR A N 1
ATOM 1022 C CA . THR A 1 132 ? -22.906 9.809 22.369 1.00 82.12 132 THR A CA 1
ATOM 1023 C C . THR A 1 132 ? -23.589 9.693 23.732 1.00 82.12 132 THR A C 1
ATOM 1025 O O . THR A 1 132 ? -22.915 9.702 24.763 1.00 82.12 132 THR A O 1
ATOM 1028 N N . ASP A 1 133 ? -24.909 9.511 23.757 1.00 80.69 133 ASP A N 1
ATOM 1029 C CA . ASP A 1 133 ? -25.719 9.229 24.937 1.00 80.69 133 ASP A CA 1
ATOM 1030 C C . ASP A 1 133 ? -25.917 7.717 25.149 1.00 80.69 133 ASP A C 1
ATOM 1032 O O . ASP A 1 133 ? -25.803 6.915 24.228 1.00 80.69 133 ASP A O 1
ATOM 1036 N N . LEU A 1 134 ? -26.200 7.301 26.391 1.00 83.75 134 LEU A N 1
ATOM 1037 C CA . LEU A 1 134 ? -26.555 5.913 26.756 1.00 83.75 134 LEU A CA 1
ATOM 1038 C C . LEU A 1 134 ? -25.542 4.813 26.361 1.00 83.75 134 LEU A C 1
ATOM 1040 O O . LEU A 1 134 ? -25.817 3.625 26.525 1.00 83.75 134 LEU A O 1
ATOM 1044 N N . VAL A 1 135 ? -24.321 5.185 25.975 1.00 88.00 135 VAL A N 1
ATOM 1045 C CA . VAL A 1 135 ? -23.229 4.291 25.540 1.00 88.00 135 VAL A CA 1
ATOM 1046 C C . VAL A 1 135 ? -22.974 3.130 26.509 1.00 88.00 135 VAL A C 1
ATOM 1048 O O . VAL A 1 135 ? -22.670 2.003 26.115 1.00 88.00 135 VAL A O 1
ATOM 1051 N N . ARG A 1 136 ? -23.102 3.382 27.816 1.00 88.88 136 ARG A N 1
ATOM 1052 C CA . ARG A 1 136 ? -22.912 2.347 28.839 1.00 88.88 136 ARG A CA 1
ATOM 1053 C C . ARG A 1 136 ? -23.987 1.262 28.775 1.00 88.88 136 ARG A C 1
ATOM 1055 O O . ARG A 1 136 ? -23.685 0.105 29.068 1.00 88.88 136 ARG A O 1
ATOM 1062 N N . ASP A 1 137 ? -25.219 1.627 28.449 1.00 89.81 137 ASP A N 1
ATOM 1063 C CA . ASP A 1 137 ? -26.329 0.686 28.330 1.00 89.81 137 ASP A CA 1
ATOM 1064 C C . ASP A 1 137 ? -26.279 -0.060 26.996 1.00 89.81 137 ASP A C 1
ATOM 1066 O O . ASP A 1 137 ? -26.537 -1.265 26.978 1.00 89.81 137 ASP A O 1
ATOM 1070 N N . ASP A 1 138 ? -25.796 0.583 25.930 1.00 88.75 138 ASP A N 1
ATOM 1071 C CA . ASP A 1 138 ? -25.509 -0.088 24.656 1.00 88.75 138 ASP A CA 1
ATOM 1072 C C . ASP A 1 138 ? -24.502 -1.224 24.844 1.00 88.75 138 ASP A C 1
ATOM 1074 O O . ASP A 1 138 ? -24.766 -2.364 24.457 1.00 88.75 138 ASP A O 1
ATOM 1078 N N . LEU A 1 139 ? -23.410 -0.974 25.570 1.00 90.12 139 LEU A N 1
ATOM 1079 C CA . LEU A 1 139 ? -22.435 -2.016 25.902 1.00 90.12 139 LEU A CA 1
ATOM 1080 C C . LEU A 1 139 ? -23.041 -3.172 26.708 1.00 90.12 139 LEU A C 1
ATOM 1082 O O . LEU A 1 139 ? -22.715 -4.336 26.464 1.00 90.12 139 LEU A O 1
ATOM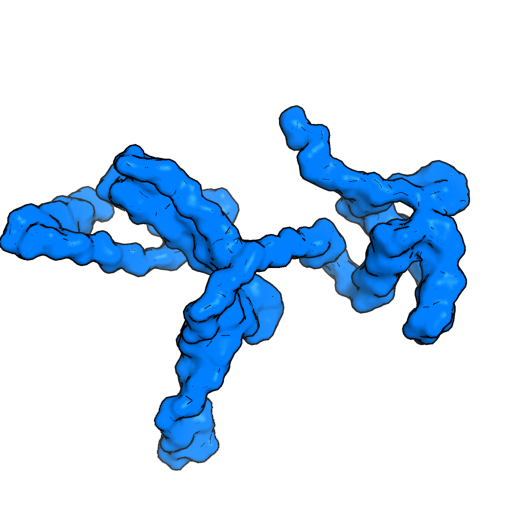 1086 N N . LYS A 1 140 ? -23.944 -2.885 27.654 1.00 90.12 140 LYS A N 1
ATOM 1087 C CA . LYS A 1 140 ? -24.650 -3.947 28.391 1.00 90.12 140 LYS A CA 1
ATOM 1088 C C . LYS A 1 140 ? -25.552 -4.760 27.467 1.00 90.12 140 LYS A C 1
ATOM 1090 O O . LYS A 1 140 ? -25.601 -5.980 27.613 1.00 90.12 140 LYS A O 1
ATOM 1095 N N . SER A 1 141 ? -26.237 -4.116 26.519 1.00 89.69 141 SER A N 1
ATOM 1096 C CA . SER A 1 141 ? -27.095 -4.802 25.544 1.00 89.69 141 SER A CA 1
ATOM 1097 C C . SER A 1 141 ? -26.288 -5.742 24.637 1.00 89.69 141 SER A C 1
ATOM 1099 O O . SER A 1 141 ? -26.727 -6.852 24.342 1.00 89.69 141 SER A O 1
ATOM 1101 N N . MET A 1 142 ? -25.040 -5.368 24.334 1.00 86.19 142 MET A N 1
ATOM 1102 C CA . MET A 1 142 ? -24.044 -6.197 23.645 1.00 86.19 142 MET A CA 1
ATOM 1103 C C . MET A 1 142 ? -23.389 -7.264 24.544 1.00 86.19 142 MET A C 1
ATOM 1105 O O . MET A 1 142 ? -22.453 -7.939 24.121 1.00 86.19 142 MET A O 1
ATOM 1109 N N . ARG A 1 143 ? -23.864 -7.440 25.786 1.00 89.31 143 ARG A N 1
ATOM 1110 C CA . ARG A 1 143 ? -23.332 -8.381 26.793 1.00 89.31 143 ARG A CA 1
ATOM 1111 C C . ARG A 1 143 ? -21.876 -8.111 27.204 1.00 89.31 143 ARG A C 1
ATOM 1113 O O . ARG A 1 143 ? -21.197 -9.007 27.706 1.00 89.31 143 ARG A O 1
ATOM 1120 N N . VAL A 1 144 ? -21.398 -6.874 27.054 1.00 88.94 144 VAL A N 1
ATOM 1121 C CA . VAL A 1 144 ? -20.061 -6.456 27.497 1.00 88.94 144 VAL A CA 1
ATOM 1122 C C . VAL A 1 144 ? -20.066 -6.168 29.003 1.00 88.94 144 VAL A C 1
ATOM 1124 O O . VAL A 1 144 ? -20.941 -5.484 29.536 1.00 88.94 144 VAL A O 1
ATOM 1127 N N . ASN A 1 145 ? -19.055 -6.662 29.721 1.00 90.88 145 ASN A N 1
ATOM 1128 C CA . ASN A 1 145 ? -18.904 -6.416 31.156 1.00 90.88 145 ASN A CA 1
ATOM 1129 C C . ASN A 1 145 ? -18.374 -4.998 31.439 1.00 90.88 145 ASN A C 1
ATOM 1131 O O . ASN A 1 145 ? -17.170 -4.760 31.448 1.00 90.88 145 ASN A O 1
ATOM 1135 N N . VAL A 1 146 ? -19.270 -4.067 31.764 1.00 91.62 146 VAL A N 1
ATOM 1136 C CA . VAL A 1 146 ? -18.965 -2.634 31.951 1.00 91.62 146 VAL A CA 1
ATOM 1137 C C . VAL A 1 146 ? -18.317 -2.251 33.297 1.00 91.62 146 VAL A C 1
ATOM 1139 O O . VAL A 1 146 ? -18.340 -1.076 33.671 1.00 91.62 146 VAL A O 1
ATOM 1142 N N . LYS A 1 147 ? -17.724 -3.191 34.054 1.00 92.75 147 LYS A N 1
ATOM 1143 C CA . LYS A 1 147 ? -17.020 -2.875 35.322 1.00 92.75 147 LYS A CA 1
ATOM 1144 C C . LYS A 1 147 ? -15.863 -1.888 35.135 1.00 92.75 147 LYS A C 1
ATOM 1146 O O . LYS A 1 147 ? -15.635 -1.048 35.996 1.00 92.75 147 LYS A O 1
ATOM 1151 N N . ASN A 1 148 ? -15.172 -1.964 33.998 1.00 92.75 148 ASN A N 1
ATOM 1152 C CA . ASN A 1 148 ? -14.011 -1.126 33.683 1.00 92.75 148 ASN A CA 1
ATOM 1153 C C . ASN A 1 148 ? -14.339 0.043 32.738 1.00 92.75 148 ASN A C 1
ATOM 1155 O O . ASN A 1 148 ? -13.427 0.645 32.178 1.00 92.75 148 ASN A O 1
ATOM 1159 N N . PHE A 1 149 ? -15.622 0.381 32.574 1.00 92.06 149 PHE A N 1
ATOM 1160 C CA . PHE A 1 149 ? -16.095 1.389 31.620 1.00 92.06 149 PHE A CA 1
ATOM 1161 C C . PHE A 1 149 ? -15.354 2.730 31.723 1.00 92.06 149 PHE A C 1
ATOM 1163 O O . PHE A 1 149 ? -14.848 3.230 30.722 1.00 92.06 149 PHE A O 1
ATOM 1170 N N . SER A 1 150 ? -15.203 3.274 32.936 1.00 92.25 150 SER A N 1
ATOM 1171 C CA . SER A 1 150 ? -14.503 4.548 33.144 1.00 92.25 150 SER A CA 1
ATOM 1172 C C . SER A 1 150 ? -13.041 4.497 32.698 1.00 92.25 150 SER A C 1
ATOM 1174 O O . SER A 1 150 ? -12.544 5.462 32.130 1.00 92.25 150 SER A O 1
ATOM 1176 N N . ARG A 1 151 ? -12.360 3.361 32.902 1.00 92.94 151 ARG A N 1
ATOM 1177 C CA . ARG A 1 151 ? -10.963 3.178 32.484 1.00 92.94 151 ARG A CA 1
ATOM 1178 C C . ARG A 1 151 ? -10.833 3.149 30.962 1.00 92.94 151 ARG A C 1
ATOM 1180 O O . ARG A 1 151 ? -9.856 3.665 30.432 1.00 92.94 151 ARG A O 1
ATOM 1187 N N . TRP A 1 152 ? -11.806 2.559 30.270 1.00 93.94 152 TRP A N 1
ATOM 1188 C CA . TRP A 1 152 ? -11.833 2.543 28.809 1.00 93.94 152 TRP A CA 1
ATOM 1189 C C . TRP A 1 152 ? -12.077 3.940 28.236 1.00 93.94 152 TRP A C 1
ATOM 1191 O O . TRP A 1 152 ? -11.359 4.332 27.324 1.00 93.94 152 TRP A O 1
ATOM 1201 N N . LEU A 1 153 ? -13.006 4.712 28.816 1.00 92.69 153 LEU A N 1
ATOM 1202 C CA . LEU A 1 153 ? -13.231 6.111 28.430 1.00 92.69 153 LEU A CA 1
ATOM 1203 C C . LEU A 1 153 ? -11.972 6.959 28.602 1.00 92.69 153 LEU A C 1
ATOM 120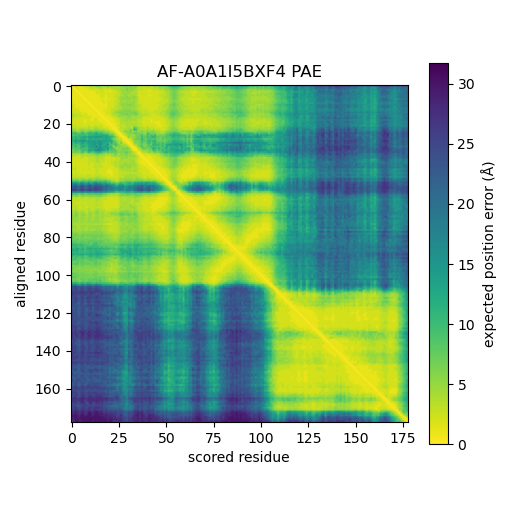5 O O . LEU A 1 153 ? -11.571 7.632 27.662 1.00 92.69 153 LEU A O 1
ATOM 1209 N N . THR A 1 154 ? -11.321 6.885 29.768 1.00 94.06 154 THR A N 1
ATOM 1210 C CA . THR A 1 154 ? -10.075 7.623 30.021 1.00 94.06 154 THR A CA 1
ATOM 1211 C C . THR A 1 154 ? -8.994 7.275 29.006 1.00 94.06 154 THR A C 1
ATOM 1213 O O . THR A 1 154 ? -8.254 8.157 28.596 1.00 94.06 154 THR A O 1
ATOM 1216 N N . LYS A 1 155 ? -8.906 6.015 28.566 1.00 92.88 155 LYS A N 1
ATOM 1217 C CA . LYS A 1 155 ? -7.949 5.639 27.525 1.00 92.88 155 LYS A CA 1
ATOM 1218 C C . LYS A 1 155 ? -8.291 6.271 26.173 1.00 92.88 155 LYS A C 1
ATOM 1220 O O . LYS A 1 155 ? -7.415 6.883 25.580 1.00 92.88 155 LYS A O 1
ATOM 1225 N N . LEU A 1 156 ? -9.538 6.153 25.702 1.00 91.56 156 LEU A N 1
ATOM 1226 C CA . LEU A 1 156 ? -9.947 6.760 24.425 1.00 91.56 156 LEU A CA 1
ATOM 1227 C C . LEU A 1 156 ? -9.768 8.289 24.438 1.00 91.56 156 LEU A C 1
ATOM 1229 O O . LEU A 1 156 ? -9.409 8.872 23.423 1.00 91.56 156 LEU A O 1
ATOM 1233 N N . GLU A 1 157 ? -9.986 8.925 25.589 1.00 92.75 157 GLU A N 1
ATOM 1234 C CA . GLU A 1 157 ? -9.754 10.356 25.797 1.00 92.75 157 GLU A CA 1
ATOM 1235 C C . GLU A 1 157 ? -8.259 10.713 25.772 1.00 92.75 157 GLU A C 1
ATOM 1237 O O . GLU A 1 157 ? -7.856 11.622 25.054 1.00 92.75 157 GLU A O 1
ATOM 1242 N N . GLN A 1 158 ? -7.416 9.967 26.495 1.00 91.06 158 GLN A N 1
ATOM 1243 C CA . GLN A 1 158 ? -5.960 10.168 26.506 1.00 91.06 158 GLN A CA 1
ATOM 1244 C C . GLN A 1 158 ? -5.316 9.949 25.136 1.00 91.06 158 GLN A C 1
ATOM 1246 O O . GLN A 1 158 ? -4.366 10.645 24.789 1.00 91.06 158 GLN A O 1
ATOM 1251 N N . ASP A 1 159 ? -5.833 8.990 24.372 1.00 88.94 159 ASP A N 1
ATOM 1252 C CA . ASP A 1 159 ? -5.370 8.691 23.019 1.00 88.94 159 ASP A CA 1
ATOM 1253 C C . ASP A 1 159 ? -6.021 9.609 21.958 1.00 88.94 159 ASP A C 1
ATOM 1255 O O . ASP A 1 159 ? -5.801 9.420 20.762 1.00 88.94 159 ASP A O 1
ATOM 1259 N N . GLY A 1 160 ? -6.807 10.610 22.379 1.00 88.12 160 GLY A N 1
ATOM 1260 C CA . GLY A 1 160 ? -7.296 11.689 21.518 1.00 88.12 160 GLY A CA 1
ATOM 1261 C C . GLY A 1 160 ? -8.422 11.305 20.559 1.00 88.12 160 GLY A C 1
ATOM 1262 O O . GLY A 1 160 ? -8.576 11.955 19.530 1.00 88.12 160 GLY A O 1
ATOM 1263 N N . LEU A 1 161 ? -9.193 10.258 20.866 1.00 87.81 161 LEU A N 1
ATOM 1264 C CA . LEU A 1 161 ? -10.353 9.844 20.066 1.00 87.81 161 LEU A CA 1
ATOM 1265 C C . LEU A 1 161 ? -11.652 10.524 20.486 1.00 87.81 161 LEU A C 1
ATOM 1267 O O . LEU A 1 161 ? -12.566 10.698 19.680 1.00 87.81 161 LEU A O 1
ATOM 1271 N N . ILE A 1 162 ? -11.770 10.844 21.772 1.00 91.50 162 ILE A N 1
ATOM 1272 C CA . ILE A 1 162 ? -12.973 11.442 22.344 1.00 91.50 162 ILE A CA 1
ATOM 1273 C C . ILE A 1 162 ? -12.616 12.568 23.306 1.00 91.50 162 ILE A C 1
ATOM 1275 O O . ILE A 1 162 ? -11.544 12.577 23.903 1.00 91.50 162 ILE A O 1
ATOM 1279 N N . THR A 1 163 ? -13.559 13.474 23.516 1.00 90.44 163 THR A N 1
ATOM 1280 C CA . THR A 1 163 ? -13.546 14.464 24.596 1.00 90.44 163 THR A CA 1
ATOM 1281 C C . THR A 1 163 ? -14.746 14.253 25.512 1.00 90.44 163 THR A C 1
ATOM 1283 O O . THR A 1 163 ? -15.787 13.743 25.085 1.00 90.44 163 THR A O 1
ATOM 1286 N N . ARG A 1 164 ? -14.590 14.608 26.793 1.00 89.44 164 ARG A N 1
ATOM 1287 C CA . ARG A 1 164 ? -15.629 14.445 27.814 1.00 89.44 164 ARG A CA 1
ATOM 1288 C C . ARG A 1 164 ? -15.970 15.783 28.455 1.00 89.44 164 ARG A C 1
ATOM 1290 O O . ARG A 1 164 ? -15.149 16.357 29.163 1.00 89.44 164 ARG A O 1
ATOM 1297 N N . ASN A 1 165 ? -17.218 16.212 28.301 1.00 84.19 165 ASN A N 1
ATOM 1298 C CA . ASN A 1 165 ? -17.765 17.383 28.982 1.00 84.19 165 ASN A CA 1
ATOM 1299 C C . ASN A 1 165 ? -18.852 16.926 29.962 1.00 84.19 165 ASN A C 1
ATOM 1301 O O . ASN A 1 165 ? -20.036 16.836 29.646 1.00 84.19 165 ASN A O 1
ATOM 1305 N N . GLY A 1 166 ? -18.437 16.558 31.177 1.00 80.19 166 GLY A N 1
ATOM 1306 C CA . GLY A 1 166 ? -19.340 15.982 32.174 1.00 80.19 166 GLY A CA 1
ATOM 1307 C C . GLY A 1 166 ? -19.851 14.596 31.760 1.00 80.19 166 GLY A C 1
ATOM 1308 O O . GLY A 1 166 ? -19.102 13.617 31.816 1.00 80.19 166 GLY A O 1
ATOM 1309 N N . GLN A 1 167 ? -21.134 14.506 31.395 1.00 77.12 167 GLN A N 1
ATOM 1310 C CA . GLN A 1 167 ? -21.764 13.277 30.886 1.00 77.12 167 GLN A CA 1
ATOM 1311 C C . GLN A 1 167 ? -21.782 13.197 29.355 1.00 77.12 167 GLN A C 1
ATOM 1313 O O . GLN A 1 167 ? -22.073 12.133 28.813 1.00 77.12 167 GLN A O 1
ATOM 1318 N N . GLU A 1 168 ? -21.462 14.294 28.672 1.00 81.50 168 GLU A N 1
ATOM 1319 C CA . GLU A 1 168 ? -21.463 14.372 27.218 1.00 81.50 168 GLU A CA 1
ATOM 1320 C C . GLU A 1 168 ? -20.132 13.863 26.651 1.00 81.50 168 GLU A C 1
ATOM 1322 O O . GLU A 1 168 ? -19.052 14.197 27.154 1.00 81.50 168 GLU A O 1
ATOM 1327 N N . LEU A 1 169 ? -20.226 13.023 25.621 1.00 88.94 169 LEU A N 1
ATOM 1328 C CA . LEU A 1 169 ? -19.094 12.475 24.882 1.00 88.94 169 LEU A CA 1
ATOM 1329 C C . LEU A 1 169 ? -19.097 13.066 23.475 1.00 88.94 169 LEU A C 1
ATOM 1331 O O . LEU A 1 169 ? -20.139 13.121 22.832 1.00 88.94 169 LEU A O 1
ATOM 1335 N N . THR A 1 170 ? -17.933 13.444 22.972 1.00 87.38 170 THR A N 1
ATOM 1336 C CA . THR A 1 170 ? -17.773 13.953 21.604 1.00 87.38 170 THR A CA 1
ATOM 1337 C C . THR A 1 170 ? -16.603 13.260 20.930 1.00 87.38 170 THR A C 1
ATOM 1339 O O . THR A 1 170 ? -15.570 13.046 21.559 1.00 87.38 170 THR A O 1
ATOM 1342 N N . ILE A 1 171 ? -16.759 12.893 19.657 1.00 87.25 171 ILE A N 1
ATOM 1343 C CA . ILE A 1 171 ? -15.680 12.306 18.853 1.00 87.25 171 ILE A CA 1
ATOM 1344 C C . ILE A 1 171 ? -14.777 13.421 18.341 1.00 87.25 171 ILE A C 1
ATOM 1346 O O . ILE A 1 171 ? -15.257 14.447 17.858 1.00 87.25 171 ILE A O 1
ATOM 1350 N N . VAL A 1 172 ? -13.471 13.207 18.441 1.00 84.62 172 VAL A N 1
ATOM 1351 C CA . VAL A 1 172 ? -12.463 14.094 17.869 1.00 84.62 172 VAL A CA 1
ATOM 1352 C C . VAL A 1 172 ? -12.179 13.612 16.450 1.00 84.62 172 VAL A C 1
ATOM 1354 O O . VAL A 1 172 ? -11.524 12.596 16.275 1.00 84.62 172 VAL A O 1
ATOM 1357 N N . ASN A 1 173 ? -12.672 14.325 15.434 1.00 63.94 173 ASN A N 1
ATOM 1358 C CA . ASN A 1 173 ? -12.295 14.041 14.047 1.00 63.94 173 ASN A CA 1
ATOM 1359 C C . ASN A 1 173 ? -10.860 14.529 13.812 1.00 63.94 173 ASN A C 1
ATOM 1361 O O . ASN A 1 173 ? -10.645 15.735 13.677 1.00 63.94 173 ASN A O 1
ATOM 1365 N N . GLN A 1 174 ? -9.891 13.617 13.694 1.00 54.84 174 GLN A N 1
ATOM 1366 C CA . GLN A 1 174 ? -8.497 13.987 13.396 1.00 54.84 174 GLN A CA 1
ATOM 1367 C C . GLN A 1 174 ? -8.289 14.462 11.941 1.00 54.84 174 GLN A C 1
ATOM 1369 O O . GLN A 1 174 ? -7.189 14.861 11.572 1.00 54.84 174 GLN A O 1
ATOM 1374 N N . ASN A 1 175 ? -9.345 14.475 11.118 1.00 45.69 175 ASN A N 1
ATOM 1375 C CA . ASN A 1 175 ? -9.320 14.904 9.714 1.00 45.69 175 ASN A CA 1
ATOM 1376 C C . ASN A 1 175 ? -9.530 16.423 9.499 1.00 45.69 175 ASN A C 1
ATOM 1378 O O . ASN A 1 175 ? -9.653 16.845 8.354 1.00 45.69 175 ASN A O 1
ATOM 1382 N N . ASN A 1 176 ? -9.603 17.242 10.560 1.00 35.97 176 ASN A N 1
ATOM 1383 C CA . ASN A 1 176 ? -9.911 18.683 10.464 1.00 35.97 176 ASN A CA 1
ATOM 1384 C C . ASN A 1 176 ? -8.763 19.636 10.853 1.00 35.97 176 ASN A C 1
ATOM 1386 O O . ASN A 1 176 ? -8.989 20.844 10.943 1.00 35.97 176 ASN A O 1
ATOM 1390 N N . GLU A 1 177 ? -7.542 19.140 11.051 1.00 32.47 177 GLU A N 1
ATOM 1391 C CA . GLU A 1 177 ? -6.361 20.002 11.177 1.00 32.47 177 GLU A CA 1
ATOM 1392 C C . GLU A 1 177 ? -5.656 20.100 9.814 1.00 32.47 177 GLU A C 1
ATOM 1394 O O . GLU A 1 177 ? -4.877 19.226 9.436 1.00 32.47 177 GLU A O 1
ATOM 1399 N N . ASN 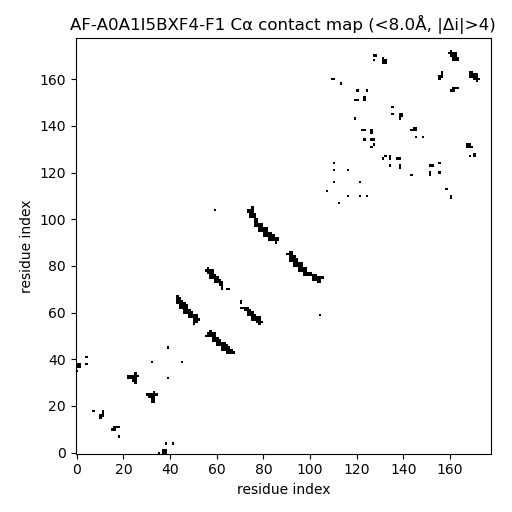A 1 178 ? -6.011 21.151 9.061 1.00 33.34 178 ASN A N 1
ATOM 1400 C CA . ASN A 1 178 ? -5.254 21.655 7.906 1.00 33.34 178 ASN A CA 1
ATOM 1401 C C . ASN A 1 178 ? -4.030 22.452 8.364 1.00 33.34 178 ASN A C 1
ATOM 1403 O O . ASN A 1 178 ? -4.190 23.266 9.304 1.00 33.34 178 ASN A O 1
#

Nearest PDB structures (foldseek):
  2uwm-assembly1_A  TM=6.835E-01  e=5.033E-01  Neomoorella thermoacetica
  2pfb-assembly1_B  TM=6.180E-01  e=3.515E-01  Xanthomonas campestris
  1lnw-assembly3_F  TM=6.251E-01  e=6.023E-01  Pseudomonas aeruginosa
  3f72-assembly2_C  TM=5.980E-01  e=9.154E-01  Staphylococcus aureus
  7e2d-assembly1_C  TM=2.132E-01  e=5.343E-01  Saccharomyces cerevisiae S288C

Radius of gyration: 23.25 Å; Cα contacts (8 Å, |Δi|>4): 207; chains: 1; bounding box: 52×57×63 Å

Secondary structure (DSSP, 8-state):
-HHHHHHHHHHHHHH--------PBPSSGGG-BSS-HHHHHH-SEEEEEEEESTT--EEEEEEEEESSSPPPPPEEEEEEEEEEEE-TTS-EEEEEEE-S--BPPPP--GGGG-TT--HHHHHHHHHHHH-SSSHHHHHHHTT--GGGHHHHHHHHHHTTSEEEETTEEEE--GGG--

Solvent-accessible surface area (backbone atoms only — not comparable to full-atom values): 11102 Å² total; per-residue (Å²): 108,72,68,58,55,50,52,53,52,51,50,29,70,76,66,73,50,88,85,86,83,89,78,63,64,25,101,49,65,92,76,36,70,50,77,63,69,69,54,68,70,71,48,60,64,41,74,48,79,44,76,44,68,101,79,62,50,27,38,36,43,33,61,78,41,56,69,94,57,82,71,61,78,58,37,17,32,44,45,41,81,41,82,75,50,67,49,99,87,70,48,78,43,66,47,79,41,79,43,98,56,81,38,76,61,76,74,75,54,75,70,76,75,49,82,92,67,49,71,67,47,54,53,51,50,53,38,45,73,75,38,48,67,66,39,73,57,53,38,46,76,72,70,45,82,66,89,55,46,69,63,45,52,53,46,41,36,75,72,56,46,33,49,75,63,89,85,46,50,43,78,48,71,83,88,72,80,128

Sequence (178 aa):
MGAFVRGCNELKAKTGASILVVHHSGKDESKGARGSSALRAALYVEYKINRKGKKGGSLVITCTKMKDAEEPETKAYNMRVVELFTDKDGEDITSLALIDRPRDPVEEEEIERIPNKTDNHTALWQCIRSRTDLVRDDLKSMRVNVKNFSRWLTKLEQDGLITRNGQELTIVNQNNEN

Foldseek 3Di:
DVVVLVVLVVCCVVPVDDDDDDADADPDNVVGGPDDPVVVVSDQWDWDWAQDDPVRQKIKIATPHHHPDDGDDIWMWGKDKAFDDQDPVRHTDIDIGTDPDTDHPDPPDLVVPQPPDDVVLVLLLVLVVVDFPPSLVSCVVVVHDCPCVVVSVVSCVVSQQWDDDPSGIDGDDPVPDD

pLDDT: mean 85.61, std 12.4, range [32.47, 98.19]

Organism: NCBI:txid53341

Mean predicted aligned error: 12.03 Å

InterPro domains:
  IPR027417 P-loop containing nucleoside triphosphate hydrolase [G3DSA:3.40.50.300] (1-95)